Protein AF-A0A5A7P1Y2-F1 (afdb_monomer_lite)

Sequence (206 aa):
MAEQLKDKEKEGERWTAEISNLTEISENIDSLQRLLIKKAVYVDGETFAKASLSSEQSRTIKLLEQRVETLERELDSAISAAARARTEKRQAEASQKAGELRALEISRELENTTIFDIPYPYTSVYIKILHKLDVDRFGYLDLEEDVQNLGYKSWGILYYKIPGVEGPSSMKLHNDDGIMEMITCIKNGHNVIDVYVDDCVDEKND

Organism: Striga asiatica (NCBI:txid4170)

Radius of gyration: 53.79 Å; chains: 1; bounding box: 97×69×142 Å

Foldseek 3Di:
DVVVVVVVVVVVVVVVVVVVVVVVVVVVVVVVVVVCVVPPDPDDPVNVVVVVVVVVVVVVVVVVVVVVVVVVVVVVVVVVVVVVVVVVVVVVVVVVVVVVVVVVVVVVVVVVVVPPDDPDPDDPPDDDDDPDDPLVPDWPVNVVVVVVVVVDPDWDWKWKAQPPDPDDGTDTDDTRVSSVVVSVVCVVPRVDMDMDTHHDPPPDDD

Structure (mmCIF, N/CA/C/O backbone):
data_AF-A0A5A7P1Y2-F1
#
_entry.id   AF-A0A5A7P1Y2-F1
#
loop_
_atom_site.group_PDB
_atom_site.id
_atom_site.type_symbol
_atom_site.label_atom_id
_atom_site.label_alt_id
_atom_site.label_comp_id
_atom_site.label_asym_id
_atom_site.label_entity_id
_atom_site.label_seq_id
_atom_site.pdbx_PDB_ins_code
_atom_site.Cartn_x
_atom_site.Cartn_y
_atom_site.Cartn_z
_atom_site.occupancy
_atom_site.B_iso_or_equiv
_atom_site.auth_seq_id
_atom_site.auth_comp_id
_atom_site.auth_asym_id
_atom_site.auth_atom_id
_atom_site.pdbx_PDB_model_num
ATOM 1 N N . MET A 1 1 ? -57.597 -50.239 52.769 1.00 62.12 1 MET A N 1
ATOM 2 C CA . MET A 1 1 ? -57.281 -49.331 53.896 1.00 62.12 1 MET A CA 1
ATOM 3 C C . MET A 1 1 ? -55.777 -49.078 54.019 1.00 62.12 1 MET A C 1
ATOM 5 O O . MET A 1 1 ? -55.405 -47.923 54.125 1.00 62.12 1 MET A O 1
ATOM 9 N N . ALA A 1 2 ? -54.916 -50.102 53.922 1.00 68.50 2 ALA A N 1
ATOM 10 C CA . ALA A 1 2 ? -53.454 -49.937 53.966 1.00 68.50 2 ALA A CA 1
ATOM 11 C C . ALA A 1 2 ? -52.850 -49.154 52.772 1.00 68.50 2 ALA A C 1
ATOM 13 O O . ALA A 1 2 ? -51.980 -48.317 52.983 1.00 68.50 2 ALA A O 1
ATOM 14 N N . GLU A 1 3 ? -53.348 -49.358 51.545 1.00 65.94 3 GLU A N 1
ATOM 15 C CA . GLU A 1 3 ? -52.865 -48.647 50.341 1.00 65.94 3 GLU A CA 1
ATOM 16 C C . GLU A 1 3 ? -53.045 -47.118 50.441 1.00 65.94 3 GLU A C 1
ATOM 18 O O . GLU A 1 3 ? -52.127 -46.351 50.179 1.00 65.94 3 GLU A O 1
ATOM 23 N N . GLN A 1 4 ? -54.211 -46.672 50.928 1.00 68.56 4 GLN A N 1
ATOM 24 C CA . GLN A 1 4 ? -54.536 -45.247 51.078 1.00 68.56 4 GLN A CA 1
ATOM 25 C C . GLN A 1 4 ? -53.719 -44.543 52.171 1.00 68.56 4 GLN A C 1
ATOM 27 O O . GLN A 1 4 ? -53.586 -43.323 52.145 1.00 68.56 4 GLN A O 1
ATOM 32 N N . LEU A 1 5 ? -53.198 -45.291 53.148 1.00 68.88 5 LEU A N 1
ATOM 33 C CA . LEU A 1 5 ? -52.307 -44.743 54.171 1.00 68.88 5 LEU A CA 1
ATOM 34 C C . LEU A 1 5 ? -50.901 -44.518 53.600 1.00 68.88 5 LEU A C 1
ATOM 36 O O . LEU A 1 5 ? -50.324 -43.463 53.836 1.00 68.88 5 LEU A O 1
ATOM 40 N N . LYS A 1 6 ? -50.407 -45.449 52.774 1.00 74.44 6 LYS A N 1
ATOM 41 C CA . LYS A 1 6 ? -49.114 -45.330 52.080 1.00 74.44 6 LYS A CA 1
ATOM 42 C C . LYS A 1 6 ? -49.064 -44.162 51.096 1.00 74.44 6 LYS A C 1
ATOM 44 O O . LYS A 1 6 ? -48.043 -43.489 51.007 1.00 74.44 6 LYS A O 1
ATOM 49 N N . ASP A 1 7 ? -50.147 -43.916 50.365 1.00 74.69 7 ASP A N 1
ATOM 50 C CA . ASP A 1 7 ? -50.193 -42.801 49.412 1.00 74.69 7 ASP A CA 1
ATOM 51 C C . ASP A 1 7 ? -50.220 -41.438 50.115 1.00 74.69 7 ASP A C 1
ATOM 53 O O . ASP A 1 7 ? -49.543 -40.515 49.670 1.00 74.69 7 ASP A O 1
ATOM 57 N N . LYS A 1 8 ? -50.905 -41.325 51.262 1.00 76.19 8 LYS A N 1
ATOM 58 C CA . LYS A 1 8 ? -50.864 -40.111 52.097 1.00 76.19 8 LYS A CA 1
ATOM 59 C C . LYS A 1 8 ? -49.488 -39.851 52.704 1.00 76.19 8 LYS A C 1
ATOM 61 O O . LYS A 1 8 ? -49.094 -38.699 52.845 1.00 76.19 8 LYS A O 1
ATOM 66 N N . GLU A 1 9 ? -48.768 -40.908 53.065 1.00 77.25 9 GLU A N 1
ATOM 67 C CA . GLU A 1 9 ? -47.412 -40.815 53.610 1.00 77.25 9 GLU A CA 1
ATOM 68 C C . GLU A 1 9 ? -46.425 -40.329 52.537 1.00 77.25 9 GLU A C 1
ATOM 70 O O . GLU A 1 9 ? -45.706 -39.359 52.763 1.00 77.25 9 GLU A O 1
ATOM 75 N N . LYS A 1 10 ? -46.496 -40.890 51.320 1.00 80.19 10 LYS A N 1
ATOM 76 C CA . LYS A 1 10 ? -45.724 -40.420 50.154 1.00 80.19 10 LYS A CA 1
ATOM 77 C C . LYS A 1 10 ? -46.061 -38.991 49.743 1.00 80.19 10 LYS A C 1
ATOM 79 O O . LYS A 1 10 ? -45.184 -38.248 49.314 1.00 80.19 10 LYS A O 1
ATOM 84 N N . GLU A 1 11 ? -47.332 -38.609 49.810 1.00 80.56 11 GLU A N 1
ATOM 85 C CA . GLU A 1 11 ? -47.741 -37.232 49.555 1.00 80.56 11 GLU A CA 1
ATOM 86 C C . GLU A 1 11 ? -47.121 -36.306 50.610 1.00 80.56 11 GLU A C 1
ATOM 88 O O . GLU A 1 11 ? -46.466 -35.334 50.246 1.00 80.56 11 GLU A O 1
ATOM 93 N N . GLY A 1 12 ? -47.187 -36.669 51.894 1.00 86.12 12 GLY A N 1
ATOM 94 C CA . GLY A 1 12 ? -46.513 -35.953 52.980 1.00 86.12 12 GLY A CA 1
ATOM 95 C C . GLY A 1 12 ? -45.000 -35.806 52.781 1.00 86.12 12 GLY A C 1
ATOM 96 O O . GLY A 1 12 ? -44.477 -34.710 52.964 1.00 86.12 12 GLY A O 1
ATOM 97 N N . GLU A 1 13 ? -44.309 -36.864 52.346 1.00 87.25 13 GLU A N 1
ATOM 98 C CA . GLU A 1 13 ? -42.873 -36.844 52.017 1.00 87.25 13 GLU A CA 1
ATOM 99 C C . GLU A 1 13 ? -42.540 -35.913 50.840 1.00 87.25 13 GLU A C 1
ATOM 101 O O . GLU A 1 13 ? -41.506 -35.245 50.835 1.00 87.25 13 GLU A O 1
ATOM 106 N N . ARG A 1 14 ? -43.421 -35.826 49.836 1.00 88.50 14 ARG A N 1
ATOM 107 C CA . ARG A 1 14 ? -43.249 -34.893 48.711 1.00 88.50 14 ARG A CA 1
ATOM 108 C C . ARG A 1 14 ? -43.439 -33.444 49.147 1.00 88.50 14 ARG A C 1
ATOM 110 O O . ARG A 1 14 ? -42.626 -32.598 48.787 1.00 88.50 14 ARG A O 1
ATOM 117 N N . TRP A 1 15 ? -44.466 -33.170 49.948 1.00 92.69 15 TRP A N 1
ATOM 118 C CA . TRP A 1 15 ? -44.714 -31.836 50.497 1.00 92.69 15 TRP A CA 1
ATOM 119 C C . TRP A 1 15 ? -43.571 -31.371 51.408 1.00 92.69 15 TRP A C 1
ATOM 121 O O . TRP A 1 15 ? -43.155 -30.217 51.328 1.00 92.69 15 TRP A O 1
ATOM 131 N N . THR A 1 16 ? -43.010 -32.250 52.244 1.00 93.81 16 THR A N 1
ATOM 132 C CA . THR A 1 16 ? -41.855 -31.897 53.086 1.00 93.81 16 THR A CA 1
ATOM 133 C C . THR A 1 16 ? -40.587 -31.664 52.267 1.00 93.81 16 THR A C 1
ATOM 135 O O . THR A 1 16 ? -39.852 -30.720 52.563 1.00 93.81 16 THR A O 1
ATOM 138 N N . ALA A 1 17 ? -40.350 -32.442 51.205 1.00 94.06 17 ALA A N 1
ATOM 139 C CA . ALA A 1 17 ? -39.239 -32.209 50.281 1.00 94.06 17 ALA A CA 1
ATOM 140 C C . ALA A 1 17 ? -39.367 -30.868 49.533 1.00 94.06 17 ALA A C 1
ATOM 142 O O . ALA A 1 17 ? -38.391 -30.128 49.415 1.00 94.06 17 ALA A O 1
ATOM 143 N N . GLU A 1 18 ? -40.569 -30.509 49.075 1.00 93.44 18 GLU A N 1
ATOM 144 C CA . GLU A 1 18 ? -40.821 -29.212 48.434 1.00 93.44 18 GLU A CA 1
ATOM 145 C C . GLU A 1 18 ? -40.601 -28.037 49.399 1.00 93.44 18 GLU A C 1
ATOM 147 O O . GLU A 1 18 ? -39.971 -27.048 49.023 1.00 93.44 18 GLU A O 1
ATOM 152 N N . ILE A 1 19 ? -41.035 -28.157 50.659 1.00 94.50 19 ILE A N 1
ATOM 153 C CA . ILE A 1 19 ? -40.782 -27.140 51.693 1.00 94.50 19 ILE A CA 1
ATOM 154 C C . ILE A 1 19 ? -39.280 -26.993 51.965 1.00 94.50 19 ILE A C 1
ATOM 156 O O . ILE A 1 19 ? -38.787 -25.869 52.083 1.00 94.50 19 ILE A O 1
ATOM 160 N N . SER A 1 20 ? -38.540 -28.103 52.029 1.00 95.25 20 SER A N 1
ATOM 161 C CA . SER A 1 20 ? -37.082 -28.074 52.185 1.00 95.25 20 SER A CA 1
ATOM 162 C C . SER A 1 20 ? -36.415 -27.309 51.040 1.00 95.25 20 SER A C 1
ATOM 164 O O . SER A 1 20 ? -35.612 -26.414 51.291 1.00 95.25 20 SER A O 1
ATOM 166 N N . ASN A 1 21 ? -36.806 -27.586 49.793 1.00 95.69 21 ASN A N 1
ATOM 167 C CA . ASN A 1 21 ? -36.266 -26.892 48.622 1.00 95.69 21 ASN A CA 1
ATOM 168 C C . ASN A 1 21 ? -36.576 -25.387 48.645 1.00 95.69 21 ASN A C 1
ATOM 170 O O . ASN A 1 21 ? -35.711 -24.570 48.338 1.00 95.69 21 ASN A O 1
ATOM 174 N N . LEU A 1 22 ? -37.797 -24.994 49.022 1.00 96.44 22 LEU A N 1
ATOM 175 C CA . LEU A 1 22 ? -38.163 -23.578 49.144 1.00 96.44 22 LEU A CA 1
ATOM 176 C C . LEU A 1 22 ? -37.371 -22.869 50.249 1.00 96.44 22 LEU A C 1
ATOM 178 O O . LEU A 1 22 ? -36.998 -21.708 50.086 1.00 96.44 22 LEU A O 1
ATOM 182 N N . THR A 1 23 ? -37.092 -23.569 51.348 1.00 96.38 23 THR A N 1
ATOM 183 C CA . THR A 1 23 ? -36.287 -23.040 52.456 1.00 96.38 23 THR A CA 1
ATOM 184 C C . THR A 1 23 ? -34.848 -22.802 52.001 1.00 96.38 23 THR A C 1
ATOM 186 O O . THR A 1 23 ? -34.314 -21.716 52.208 1.00 96.38 23 THR A O 1
ATOM 189 N N . GLU A 1 24 ? -34.258 -23.752 51.274 1.00 96.25 24 GLU A N 1
ATOM 190 C CA . GLU A 1 24 ? -32.915 -23.614 50.700 1.00 96.25 24 GLU A CA 1
ATOM 191 C C . GLU A 1 24 ? -32.840 -22.472 49.668 1.00 96.25 24 GLU A C 1
ATOM 193 O O . GLU A 1 24 ? -31.887 -21.691 49.648 1.00 96.25 24 GLU A O 1
ATOM 198 N N . ILE A 1 25 ? -33.877 -22.297 48.840 1.00 97.00 25 ILE A N 1
ATOM 199 C CA . ILE A 1 25 ? -33.977 -21.148 47.927 1.00 97.00 25 ILE A CA 1
ATOM 200 C C . ILE A 1 25 ? -34.038 -19.832 48.711 1.00 97.00 25 ILE A C 1
ATOM 202 O O . ILE A 1 25 ? -33.376 -18.869 48.323 1.00 97.00 25 ILE A O 1
ATOM 206 N N . SER A 1 26 ? -34.788 -19.777 49.813 1.00 97.06 26 SER A N 1
ATOM 207 C CA . SER A 1 26 ? -34.866 -18.585 50.666 1.00 97.06 26 SER A CA 1
ATOM 208 C C . SER A 1 26 ? -33.504 -18.229 51.262 1.00 97.06 26 SER A C 1
ATOM 210 O O . SER A 1 26 ? -33.097 -17.070 51.215 1.00 97.06 26 SER A O 1
ATOM 212 N N . GLU A 1 27 ? -32.770 -19.218 51.770 1.00 96.88 27 GLU A N 1
ATOM 213 C CA . GLU A 1 27 ? -31.418 -19.024 52.305 1.00 96.88 27 GLU A CA 1
ATOM 214 C C . GLU A 1 27 ? -30.445 -18.538 51.221 1.00 96.88 27 GLU A C 1
ATOM 216 O O . GLU A 1 27 ? -29.648 -17.619 51.444 1.00 96.88 27 GLU A O 1
ATOM 221 N N . ASN A 1 28 ? -30.553 -19.090 50.011 1.00 96.12 28 ASN A N 1
ATOM 222 C CA . ASN A 1 28 ? -29.765 -18.650 48.866 1.00 96.12 28 ASN A CA 1
ATOM 223 C C . ASN A 1 28 ? -30.087 -17.201 48.471 1.00 96.12 28 ASN A C 1
ATOM 225 O O . ASN A 1 28 ? -29.161 -16.417 48.239 1.00 96.12 28 ASN A O 1
ATOM 229 N N . ILE A 1 29 ? -31.365 -16.812 48.441 1.00 96.62 29 ILE A N 1
ATOM 230 C CA . ILE A 1 29 ? -31.793 -15.431 48.167 1.00 96.62 29 ILE A CA 1
ATOM 231 C C . ILE A 1 29 ? -31.243 -14.474 49.230 1.00 96.62 29 ILE A C 1
ATOM 233 O O . ILE A 1 29 ? -30.670 -13.441 48.876 1.00 96.62 29 ILE A O 1
ATOM 237 N N . ASP A 1 30 ? -31.324 -14.836 50.509 1.00 96.50 30 ASP A N 1
ATOM 238 C CA . ASP A 1 30 ? -30.765 -14.042 51.607 1.00 96.50 30 ASP A CA 1
ATOM 239 C C . ASP A 1 30 ? -29.245 -13.873 51.470 1.00 96.50 30 ASP A C 1
ATOM 241 O O . ASP A 1 30 ? -28.699 -12.785 51.693 1.00 96.50 30 ASP A O 1
ATOM 245 N N . SER A 1 31 ? -28.539 -14.933 51.066 1.00 95.19 31 SER A N 1
ATOM 246 C CA . SER A 1 31 ? -27.094 -14.885 50.831 1.00 95.19 31 SER A CA 1
ATOM 247 C C . SER A 1 31 ? -26.733 -13.931 49.685 1.00 95.19 31 SER A C 1
ATOM 249 O O . SER A 1 31 ? -25.821 -13.107 49.825 1.00 95.19 31 SER A O 1
ATOM 251 N N . LEU A 1 32 ? -27.493 -13.973 48.584 1.00 93.00 32 LEU A N 1
ATOM 252 C CA . LEU A 1 32 ? -27.317 -13.103 47.424 1.00 93.00 32 LEU A CA 1
ATOM 253 C C . LEU A 1 32 ? -27.624 -11.652 47.776 1.00 93.00 32 LEU A C 1
ATOM 255 O O . LEU A 1 32 ? -26.855 -10.763 47.415 1.00 93.00 32 LEU A O 1
ATOM 259 N N . GLN A 1 33 ? -28.691 -11.404 48.532 1.00 91.44 33 GLN A N 1
ATOM 260 C CA . GLN A 1 33 ? -29.036 -10.070 49.007 1.00 91.44 33 GLN A CA 1
ATOM 261 C C . GLN A 1 33 ? -27.914 -9.486 49.871 1.00 91.44 33 GLN A C 1
ATOM 263 O O . GLN A 1 33 ? -27.487 -8.351 49.648 1.00 91.44 33 GLN A O 1
ATOM 268 N N . ARG A 1 34 ? -27.379 -10.256 50.826 1.00 91.50 34 ARG A N 1
ATOM 269 C CA . ARG A 1 34 ? -26.255 -9.813 51.670 1.00 91.50 34 ARG A CA 1
ATOM 270 C C . ARG A 1 34 ? -24.998 -9.539 50.850 1.00 91.50 34 ARG A C 1
ATOM 272 O O . ARG A 1 34 ? -24.298 -8.560 51.114 1.00 91.50 34 ARG A O 1
ATOM 279 N N . LEU A 1 35 ? -24.706 -10.381 49.860 1.00 90.19 35 LEU A N 1
ATOM 280 C CA . LEU A 1 35 ? -23.566 -10.191 48.968 1.00 90.19 35 LEU A CA 1
ATOM 281 C C . LEU A 1 35 ? -23.729 -8.924 48.124 1.00 90.19 35 LEU A C 1
ATOM 283 O O . LEU A 1 35 ? -22.794 -8.128 48.055 1.00 90.19 35 LEU A O 1
ATOM 287 N N . LEU A 1 36 ? -24.911 -8.709 47.547 1.00 84.06 36 LEU A N 1
ATOM 288 C CA . LEU A 1 36 ? -25.237 -7.511 46.782 1.00 84.06 36 LEU A CA 1
ATOM 289 C C . LEU A 1 36 ? -25.119 -6.261 47.644 1.00 84.06 36 LEU A C 1
ATOM 291 O O . LEU A 1 36 ? -24.428 -5.344 47.240 1.00 84.06 36 LEU A O 1
ATOM 295 N N . ILE A 1 37 ? -25.667 -6.230 48.858 1.00 84.19 37 ILE A N 1
ATOM 296 C CA . ILE A 1 37 ? -25.527 -5.065 49.749 1.00 84.19 37 ILE A CA 1
ATOM 297 C C . ILE A 1 37 ? -24.051 -4.789 50.085 1.00 84.19 37 ILE A C 1
ATOM 299 O O . ILE A 1 37 ? -23.634 -3.638 50.154 1.00 84.19 37 ILE A O 1
ATOM 303 N N . LYS A 1 38 ? -23.235 -5.835 50.267 1.00 82.62 38 LYS A N 1
ATOM 304 C CA . LYS A 1 38 ? -21.808 -5.694 50.604 1.00 82.62 38 LYS A CA 1
ATOM 305 C C . LYS A 1 38 ? -20.931 -5.301 49.409 1.00 82.62 38 LYS A C 1
ATOM 307 O O . LYS A 1 38 ? -19.862 -4.726 49.606 1.00 82.62 38 LYS A O 1
ATOM 312 N N . LYS A 1 39 ? -21.321 -5.685 48.190 1.00 78.44 39 LYS A N 1
ATOM 313 C CA . LYS A 1 39 ? -20.533 -5.506 46.957 1.00 78.44 39 LYS A CA 1
ATOM 314 C C . LYS A 1 39 ? -21.071 -4.418 46.037 1.00 78.44 39 LYS A C 1
ATOM 316 O O . LYS A 1 39 ? -20.325 -3.959 45.176 1.00 78.44 39 LYS A O 1
ATOM 321 N N . ALA A 1 40 ? -22.318 -3.998 46.211 1.00 70.81 40 ALA A N 1
ATOM 322 C CA . ALA A 1 40 ? -22.895 -2.868 45.509 1.00 70.81 40 ALA A CA 1
ATOM 323 C C . ALA A 1 40 ? -22.244 -1.594 46.043 1.00 70.81 40 ALA A C 1
ATOM 325 O O . ALA A 1 40 ? -22.659 -1.008 47.039 1.00 70.81 40 ALA A O 1
ATOM 326 N N . VAL A 1 41 ? -21.182 -1.179 45.368 1.00 64.62 41 VAL A N 1
ATOM 327 C CA . VAL A 1 41 ? -20.678 0.180 45.476 1.00 64.62 41 VAL A CA 1
ATOM 328 C C . VAL A 1 41 ? -21.586 1.021 44.590 1.00 64.62 41 VAL A C 1
ATOM 330 O O . VAL A 1 41 ? -21.657 0.787 43.385 1.00 64.62 41 VAL A O 1
ATOM 333 N N . TYR A 1 42 ? -22.316 1.963 45.184 1.00 65.44 42 TYR A N 1
ATOM 334 C CA . TYR A 1 42 ? -23.053 2.956 44.412 1.00 65.44 42 TYR A CA 1
ATOM 335 C C . TYR A 1 42 ? -22.030 3.790 43.637 1.00 65.44 42 TYR A C 1
ATOM 337 O O . TYR A 1 42 ? -21.281 4.569 44.225 1.00 65.44 42 TYR A O 1
ATOM 345 N N . VAL A 1 43 ? -21.942 3.567 42.328 1.00 66.56 43 VAL A N 1
ATOM 346 C CA . VAL A 1 43 ? -21.112 4.385 41.447 1.00 66.56 43 VAL A CA 1
ATOM 347 C C . VAL A 1 43 ? -21.984 5.541 40.994 1.00 66.56 43 VAL A C 1
ATOM 349 O O . VAL A 1 43 ? -23.036 5.329 40.393 1.00 66.56 43 VAL A O 1
ATOM 352 N N . ASP A 1 44 ? -21.559 6.759 41.317 1.00 83.62 44 ASP A N 1
ATOM 353 C CA . ASP A 1 44 ? -22.159 7.968 40.768 1.00 83.62 44 ASP A CA 1
ATOM 354 C C . ASP A 1 44 ? -22.243 7.853 39.232 1.00 83.62 44 ASP A C 1
ATOM 356 O O . ASP A 1 44 ? -21.292 7.423 38.569 1.00 83.62 44 ASP A O 1
ATOM 360 N N . GLY A 1 45 ? -23.404 8.199 38.668 1.00 86.06 45 GLY A N 1
ATOM 361 C CA . GLY A 1 45 ? -23.670 8.037 37.240 1.00 86.06 45 GLY A CA 1
ATOM 362 C C . GLY A 1 45 ? -22.667 8.794 36.366 1.00 86.06 45 GLY A C 1
ATOM 363 O O . GLY A 1 45 ? -22.303 8.309 35.293 1.00 86.06 45 GLY A O 1
ATOM 364 N N . GLU A 1 46 ? -22.156 9.932 36.843 1.00 89.38 46 GLU A N 1
ATOM 365 C CA . GLU A 1 46 ? -21.140 10.711 36.135 1.00 89.38 46 GLU A CA 1
ATOM 366 C C . GLU A 1 46 ? -19.781 9.992 36.118 1.00 89.38 46 GLU A C 1
ATOM 368 O O . GLU A 1 46 ? -19.118 9.916 35.080 1.00 89.38 46 GLU A O 1
ATOM 373 N N . THR A 1 47 ? -19.386 9.393 37.241 1.00 86.00 47 THR A N 1
ATOM 374 C CA . THR A 1 47 ? -18.163 8.592 37.377 1.00 86.00 47 THR A CA 1
ATOM 375 C C . THR A 1 47 ? -18.208 7.355 36.482 1.00 86.00 47 THR A C 1
ATOM 377 O O . THR A 1 47 ? -17.230 7.060 35.791 1.00 86.00 47 THR A O 1
ATOM 380 N N . PHE A 1 48 ? -19.345 6.656 36.428 1.00 87.44 48 PHE A N 1
ATOM 381 C CA . PHE A 1 48 ? -19.534 5.528 35.513 1.00 87.44 48 PHE A CA 1
ATOM 382 C C . PHE A 1 48 ? -19.453 5.965 34.046 1.00 87.44 48 PHE A C 1
ATOM 384 O O . PHE A 1 48 ? -18.735 5.344 33.261 1.00 87.44 48 PHE A O 1
ATOM 391 N N . ALA A 1 49 ? -20.136 7.052 33.672 1.00 90.81 49 ALA A N 1
ATOM 392 C CA . ALA A 1 49 ? -20.114 7.570 32.306 1.00 90.81 49 ALA A CA 1
ATOM 393 C C . ALA A 1 49 ? -18.697 7.976 31.869 1.00 90.81 49 ALA A C 1
ATOM 395 O O . ALA A 1 49 ? -18.254 7.601 30.782 1.00 90.81 49 ALA A O 1
ATOM 396 N N . LYS A 1 50 ? -17.947 8.668 32.738 1.00 91.88 50 LYS A N 1
ATOM 397 C CA . LYS A 1 50 ? -16.543 9.037 32.498 1.00 91.88 50 LYS A CA 1
ATOM 398 C C . LYS A 1 50 ? -15.643 7.812 32.341 1.00 91.88 50 LYS A C 1
ATOM 400 O O . LYS A 1 50 ? -14.848 7.761 31.404 1.00 91.88 50 LYS A O 1
ATOM 405 N N . ALA A 1 51 ? -15.778 6.817 33.217 1.00 89.94 51 ALA A N 1
ATOM 406 C CA . ALA A 1 51 ? -15.003 5.580 33.132 1.00 89.94 51 ALA A CA 1
ATOM 407 C C . ALA A 1 51 ? -15.327 4.785 31.857 1.00 89.94 51 ALA A C 1
ATOM 409 O O . ALA A 1 51 ? -14.420 4.275 31.199 1.00 89.94 51 ALA A O 1
ATOM 410 N N . SER A 1 52 ? -16.605 4.724 31.477 1.00 92.38 52 SER A N 1
ATOM 411 C CA . SER A 1 52 ? -17.056 4.063 30.251 1.00 92.38 52 SER A CA 1
ATOM 412 C C . SER A 1 52 ? -16.477 4.740 29.006 1.00 92.38 52 SER A C 1
ATOM 414 O O . SER A 1 52 ? -15.842 4.077 28.185 1.00 92.38 52 SER A O 1
ATOM 416 N N . LEU A 1 53 ? -16.586 6.071 28.918 1.00 96.00 53 LEU A N 1
ATOM 417 C CA . LEU A 1 53 ? -16.023 6.854 27.816 1.00 96.00 53 LEU A CA 1
ATOM 418 C C . LEU A 1 53 ? -14.501 6.694 27.731 1.00 96.00 53 LEU A C 1
ATOM 420 O O . LEU A 1 53 ? -13.962 6.473 26.652 1.00 96.00 53 LEU A O 1
ATOM 424 N N . SER A 1 54 ? -13.806 6.760 28.868 1.00 95.56 54 SER A N 1
ATOM 425 C CA . SER A 1 54 ? -12.354 6.566 28.921 1.00 95.56 54 SER A CA 1
ATOM 426 C C . SER A 1 54 ? -11.948 5.162 28.460 1.00 95.56 54 SER A C 1
ATOM 428 O O . SER A 1 54 ? -10.980 5.007 27.713 1.00 95.56 54 SER A O 1
ATOM 430 N N . SER A 1 55 ? -12.715 4.133 28.834 1.00 95.69 55 SER A N 1
ATOM 431 C CA . SER A 1 55 ? -12.501 2.761 28.367 1.00 95.69 55 SER A CA 1
ATOM 432 C C . SER A 1 55 ? -12.684 2.639 26.854 1.00 95.69 55 SER A C 1
ATOM 434 O O . SER A 1 55 ? -11.869 2.010 26.177 1.00 95.69 55 SER A O 1
ATOM 436 N N . GLU A 1 56 ? -13.723 3.266 26.305 1.00 96.81 56 GLU A N 1
ATOM 437 C CA . GLU A 1 56 ? -13.976 3.282 24.868 1.00 96.81 56 GLU A CA 1
ATOM 438 C C . GLU A 1 56 ? -12.876 4.019 24.101 1.00 96.81 56 GLU A C 1
ATOM 440 O O . GLU A 1 56 ? -12.321 3.471 23.149 1.00 96.81 56 GLU A O 1
ATOM 445 N N . GLN A 1 57 ? -12.479 5.203 24.570 1.00 97.88 57 GLN A N 1
ATOM 446 C CA . GLN A 1 57 ? -11.351 5.951 24.017 1.00 97.88 57 GLN A CA 1
ATOM 447 C C . GLN A 1 57 ? -10.062 5.127 24.049 1.00 97.88 57 GLN A C 1
ATOM 449 O O . GLN A 1 57 ? -9.352 5.075 23.050 1.00 97.88 57 GLN A O 1
ATOM 454 N N . SER A 1 58 ? -9.781 4.425 25.150 1.00 97.69 58 SER A N 1
ATOM 455 C CA . SER A 1 58 ? -8.600 3.565 25.263 1.00 97.69 58 SER A CA 1
ATOM 456 C C . SER A 1 58 ? -8.606 2.430 24.234 1.00 97.69 58 SER A C 1
ATOM 458 O O . SER A 1 58 ? -7.571 2.151 23.628 1.00 97.69 58 SER A O 1
ATOM 460 N N . ARG A 1 59 ? -9.763 1.802 23.974 1.00 97.56 59 ARG A N 1
ATOM 461 C CA . ARG A 1 59 ? -9.890 0.787 22.911 1.00 97.56 59 ARG A CA 1
ATOM 462 C C . ARG A 1 59 ? -9.615 1.379 21.532 1.00 97.56 59 ARG A C 1
ATOM 464 O O . ARG A 1 59 ? -8.869 0.783 20.758 1.00 97.56 59 ARG A O 1
ATOM 471 N N . THR A 1 60 ? -10.181 2.547 21.244 1.00 97.69 60 THR A N 1
ATOM 472 C CA . THR A 1 60 ? -9.983 3.236 19.964 1.00 97.69 60 THR A CA 1
ATOM 473 C C . THR A 1 60 ? -8.526 3.637 19.759 1.00 97.69 60 THR A C 1
ATOM 475 O O . THR A 1 60 ? -7.985 3.408 18.681 1.00 97.69 60 THR A O 1
ATOM 478 N N . ILE A 1 61 ? -7.864 4.167 20.791 1.00 97.81 61 ILE A N 1
ATOM 479 C CA . ILE A 1 61 ? -6.443 4.538 20.738 1.00 97.81 61 ILE A CA 1
ATOM 480 C C . ILE A 1 61 ? -5.585 3.315 20.414 1.00 97.81 61 ILE A C 1
ATOM 482 O O . ILE A 1 61 ? -4.810 3.369 19.467 1.00 97.81 61 ILE A O 1
ATOM 486 N N . LYS A 1 62 ? -5.791 2.185 21.103 1.00 98.00 62 LYS A N 1
ATOM 487 C CA . LYS A 1 62 ? -5.039 0.950 20.820 1.00 98.00 62 LYS A CA 1
ATOM 488 C C . LYS A 1 62 ? -5.216 0.459 19.385 1.00 98.00 62 LYS A C 1
ATOM 490 O O . LYS A 1 62 ? -4.261 0.005 18.763 1.00 98.00 62 LYS A O 1
ATOM 495 N N . LEU A 1 63 ? -6.435 0.543 18.853 1.00 97.75 63 LEU A N 1
ATOM 496 C CA . LEU A 1 63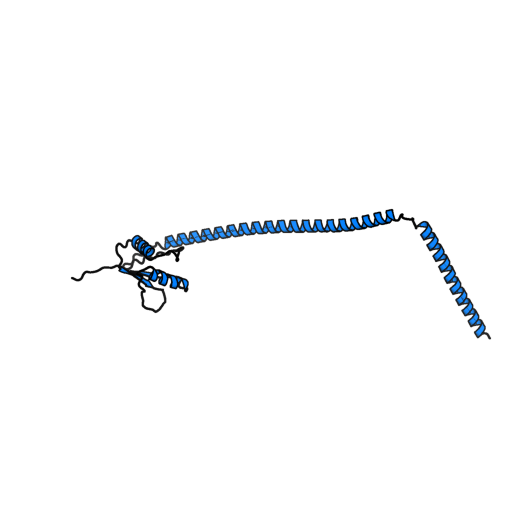 ? -6.703 0.160 17.468 1.00 97.75 63 LEU A CA 1
ATOM 497 C C . LEU A 1 63 ? -5.982 1.091 16.482 1.00 97.75 63 LEU A C 1
ATOM 499 O O . LEU A 1 63 ? -5.441 0.632 15.476 1.00 97.75 63 LEU A O 1
ATOM 503 N N . LEU A 1 64 ? -5.952 2.394 16.770 1.00 98.06 64 LEU A N 1
ATOM 504 C CA . LEU A 1 64 ? -5.221 3.366 15.959 1.00 98.06 64 LEU A CA 1
ATOM 505 C C . LEU A 1 64 ? -3.707 3.141 16.022 1.00 98.06 64 LEU A C 1
ATOM 507 O O . LEU A 1 64 ? -3.069 3.179 14.976 1.00 98.06 64 LEU A O 1
ATOM 511 N N . GLU A 1 65 ? -3.145 2.848 17.194 1.00 98.00 65 GLU A N 1
ATOM 512 C CA . GLU A 1 65 ? -1.721 2.521 17.364 1.00 98.00 65 GLU A CA 1
ATOM 513 C C . GLU A 1 65 ? -1.316 1.313 16.508 1.00 98.00 65 GLU A C 1
ATOM 515 O O . GLU A 1 65 ? -0.364 1.401 15.737 1.00 98.00 65 GLU A O 1
ATOM 520 N N . GLN A 1 66 ? -2.096 0.226 16.544 1.00 98.06 66 GLN A N 1
ATOM 521 C CA . GLN A 1 66 ? -1.853 -0.956 15.704 1.00 98.06 66 GLN A CA 1
ATOM 522 C C . GLN A 1 66 ? -1.898 -0.636 14.206 1.00 98.06 66 GLN A C 1
ATOM 524 O O . GLN A 1 66 ? -1.117 -1.167 13.410 1.00 98.06 66 GLN A O 1
ATOM 529 N N . ARG A 1 67 ? -2.827 0.236 13.798 1.00 98.12 67 ARG A N 1
ATOM 530 C CA . ARG A 1 67 ? -2.928 0.667 12.403 1.00 98.12 67 ARG A CA 1
ATOM 531 C C . ARG A 1 67 ? -1.718 1.502 11.988 1.00 98.12 67 ARG A C 1
ATOM 533 O O . ARG A 1 67 ? -1.233 1.314 10.877 1.00 98.12 67 ARG A O 1
ATOM 540 N N . VAL A 1 68 ? -1.244 2.401 12.850 1.00 98.38 68 VAL A N 1
ATOM 541 C CA . VAL A 1 68 ? -0.035 3.199 12.597 1.00 98.38 68 VAL A CA 1
ATOM 542 C C . VAL A 1 68 ? 1.176 2.284 12.439 1.00 98.38 68 VAL A C 1
ATOM 544 O O . VAL A 1 68 ? 1.845 2.367 11.417 1.00 98.38 68 VAL A O 1
ATOM 547 N N . GLU A 1 69 ? 1.381 1.341 13.359 1.00 98.06 69 GLU A N 1
ATOM 548 C CA . GLU A 1 69 ? 2.490 0.377 13.291 1.00 98.06 69 GLU A CA 1
ATOM 549 C C . GLU A 1 69 ? 2.466 -0.441 11.986 1.00 98.06 69 GLU A C 1
ATOM 551 O O . GLU A 1 69 ? 3.493 -0.658 11.338 1.00 98.06 69 GLU A O 1
ATOM 556 N N . THR A 1 70 ? 1.276 -0.864 11.550 1.00 97.94 70 THR A N 1
ATOM 557 C CA . THR A 1 70 ? 1.117 -1.592 10.282 1.00 97.94 70 THR A CA 1
ATOM 558 C C . THR A 1 70 ? 1.504 -0.721 9.085 1.00 97.94 70 THR A C 1
ATOM 560 O O . THR A 1 70 ? 2.244 -1.173 8.211 1.00 97.94 70 THR A O 1
ATOM 563 N N . LEU A 1 71 ? 1.042 0.532 9.053 1.00 98.31 71 LEU A N 1
ATOM 564 C CA . LEU A 1 71 ? 1.356 1.474 7.976 1.00 98.31 71 LEU A CA 1
ATOM 565 C C . LEU A 1 71 ? 2.850 1.808 7.913 1.00 98.31 71 LEU A C 1
ATOM 567 O O . LEU A 1 71 ? 3.403 1.911 6.821 1.00 98.31 71 LEU A O 1
ATOM 571 N N . GLU A 1 72 ? 3.516 1.945 9.058 1.00 98.06 72 GLU A N 1
ATOM 572 C CA . GLU A 1 72 ? 4.966 2.158 9.123 1.00 98.06 72 GLU A CA 1
ATOM 573 C C . GLU A 1 72 ? 5.726 0.971 8.518 1.00 98.06 72 GLU A C 1
ATOM 575 O O . GLU A 1 72 ? 6.602 1.150 7.670 1.00 98.06 72 GLU A O 1
ATOM 580 N N . ARG A 1 73 ? 5.317 -0.259 8.849 1.00 97.69 73 ARG A N 1
ATOM 581 C CA . ARG A 1 73 ? 5.913 -1.471 8.273 1.00 97.69 73 ARG A CA 1
ATOM 582 C C . ARG A 1 73 ? 5.698 -1.577 6.761 1.00 97.69 73 ARG A C 1
ATOM 584 O O . ARG A 1 73 ? 6.594 -2.013 6.034 1.00 97.69 73 ARG A O 1
ATOM 591 N N . GLU A 1 74 ? 4.516 -1.207 6.275 1.00 97.94 74 GLU A N 1
ATOM 592 C CA . GLU A 1 74 ? 4.225 -1.161 4.839 1.00 97.94 74 GLU A CA 1
ATOM 593 C C . GLU A 1 74 ? 5.077 -0.106 4.125 1.00 97.94 74 GLU A C 1
ATOM 595 O O . GLU A 1 74 ? 5.624 -0.382 3.052 1.00 97.94 74 GLU A O 1
ATOM 600 N N . LEU A 1 75 ? 5.251 1.069 4.735 1.00 98.12 75 LEU A N 1
ATOM 601 C CA . LEU A 1 75 ? 6.095 2.138 4.210 1.00 98.12 75 LEU A CA 1
ATOM 602 C C . LEU A 1 75 ? 7.555 1.689 4.082 1.00 98.12 75 LEU A C 1
ATOM 604 O O . LEU A 1 75 ? 8.151 1.852 3.016 1.00 98.12 75 LEU A O 1
ATOM 608 N N . ASP A 1 76 ? 8.117 1.061 5.112 1.00 98.38 76 ASP A N 1
ATOM 609 C CA . ASP A 1 76 ? 9.491 0.547 5.084 1.00 98.38 76 ASP A CA 1
ATOM 610 C C . ASP A 1 76 ? 9.692 -0.522 3.998 1.00 98.38 76 ASP A C 1
ATOM 612 O O . ASP A 1 76 ? 10.714 -0.550 3.295 1.00 98.38 76 ASP A O 1
ATOM 616 N N . SER A 1 77 ? 8.689 -1.382 3.807 1.00 97.75 77 SER A N 1
ATOM 617 C CA . SER A 1 77 ? 8.673 -2.379 2.734 1.00 97.75 77 SER A CA 1
ATOM 618 C C . SER A 1 77 ? 8.661 -1.717 1.352 1.00 97.75 77 SER A C 1
ATOM 620 O O . SER A 1 77 ? 9.457 -2.080 0.478 1.00 97.75 77 SER A O 1
ATOM 622 N N . ALA A 1 78 ? 7.825 -0.691 1.166 1.00 98.00 78 ALA A N 1
ATOM 623 C CA . ALA A 1 78 ? 7.740 0.078 -0.072 1.00 98.00 78 ALA A CA 1
ATOM 624 C C . ALA A 1 78 ? 9.041 0.839 -0.375 1.00 98.00 78 ALA A C 1
ATOM 626 O O . ALA A 1 78 ? 9.511 0.814 -1.514 1.00 98.00 78 ALA A O 1
ATOM 627 N N . ILE A 1 79 ? 9.672 1.454 0.630 1.00 97.75 79 ILE A N 1
ATOM 628 C CA . ILE A 1 79 ? 10.976 2.122 0.494 1.00 97.75 79 ILE A CA 1
ATOM 629 C C . ILE A 1 79 ? 12.039 1.114 0.049 1.00 97.75 79 ILE A C 1
ATOM 631 O O . ILE A 1 79 ? 12.774 1.364 -0.910 1.00 97.75 79 ILE A O 1
ATOM 635 N N . SER A 1 80 ? 12.088 -0.051 0.696 1.00 97.50 80 SER A N 1
ATOM 636 C CA . SER A 1 80 ? 13.042 -1.115 0.373 1.00 97.50 80 SER A CA 1
ATOM 637 C C . SER A 1 80 ? 12.837 -1.670 -1.041 1.00 97.50 80 SER A C 1
ATOM 639 O O . SER A 1 80 ? 13.806 -1.946 -1.751 1.00 97.50 80 SER A O 1
ATOM 641 N N . ALA A 1 81 ? 11.586 -1.829 -1.477 1.00 97.12 81 ALA A N 1
ATOM 642 C CA . ALA A 1 81 ? 11.251 -2.250 -2.835 1.00 97.12 81 ALA A CA 1
ATOM 643 C C . ALA A 1 81 ? 11.627 -1.180 -3.874 1.00 97.12 81 ALA A C 1
ATOM 645 O O . ALA A 1 81 ? 12.251 -1.495 -4.886 1.00 97.12 81 ALA A O 1
ATOM 646 N N . ALA A 1 82 ? 11.324 0.092 -3.603 1.00 97.00 82 ALA A N 1
ATOM 647 C CA . ALA A 1 82 ? 11.677 1.207 -4.478 1.00 97.00 82 ALA A CA 1
ATOM 648 C C . ALA A 1 82 ? 13.199 1.373 -4.617 1.00 97.00 82 ALA A C 1
ATOM 650 O O . ALA A 1 82 ? 13.697 1.661 -5.708 1.00 97.00 82 ALA A O 1
ATOM 651 N N . ALA A 1 83 ? 13.953 1.163 -3.535 1.00 96.62 83 ALA A N 1
ATOM 652 C CA . ALA A 1 83 ? 15.411 1.155 -3.570 1.00 96.62 83 ALA A CA 1
ATOM 653 C C . ALA A 1 83 ? 15.942 0.046 -4.493 1.00 96.62 83 ALA A C 1
ATOM 655 O O . ALA A 1 83 ? 16.752 0.341 -5.374 1.00 96.62 83 ALA A O 1
ATOM 656 N N . ARG A 1 84 ? 15.424 -1.185 -4.360 1.00 95.38 84 ARG A N 1
ATOM 657 C CA . ARG A 1 84 ? 15.772 -2.321 -5.233 1.00 95.38 84 ARG A CA 1
ATOM 658 C C . ARG A 1 84 ? 15.453 -2.048 -6.705 1.00 95.38 84 ARG A C 1
ATOM 660 O O . ARG A 1 84 ? 16.331 -2.190 -7.553 1.00 95.38 84 ARG A O 1
ATOM 667 N N . ALA A 1 85 ? 14.261 -1.537 -7.002 1.00 96.38 85 ALA A N 1
ATOM 668 C CA . ALA A 1 85 ? 13.866 -1.194 -8.368 1.00 96.38 85 ALA A CA 1
ATOM 669 C C . ALA A 1 85 ? 14.786 -0.129 -8.998 1.00 96.38 85 ALA A C 1
ATOM 671 O O . ALA A 1 85 ? 15.156 -0.220 -10.168 1.00 96.38 85 ALA A O 1
ATOM 672 N N . ARG A 1 86 ? 15.215 0.878 -8.221 1.00 96.56 86 ARG A N 1
ATOM 673 C CA . ARG A 1 86 ? 16.179 1.889 -8.692 1.00 96.56 86 ARG A CA 1
ATOM 674 C C . ARG A 1 86 ? 17.555 1.290 -8.973 1.00 96.56 86 ARG A C 1
ATOM 676 O O . ARG A 1 86 ? 18.190 1.685 -9.951 1.00 96.56 86 ARG A O 1
ATOM 683 N N . THR A 1 87 ? 18.030 0.369 -8.136 1.00 95.19 87 THR A N 1
ATOM 684 C CA . THR A 1 87 ? 19.317 -0.304 -8.363 1.00 95.19 87 THR A CA 1
ATOM 685 C C . THR A 1 87 ? 19.271 -1.231 -9.573 1.00 95.19 87 THR A C 1
ATOM 687 O O . THR A 1 87 ? 20.182 -1.178 -10.395 1.00 95.19 87 THR A O 1
ATOM 690 N N . GLU A 1 88 ? 18.190 -1.996 -9.737 1.00 95.12 88 GLU A N 1
ATOM 691 C CA . GLU A 1 88 ? 17.973 -2.871 -10.895 1.00 95.12 88 GLU A CA 1
ATOM 692 C C . GLU A 1 88 ? 17.906 -2.063 -12.192 1.00 95.12 88 GLU A C 1
ATOM 694 O O . GLU A 1 88 ? 18.608 -2.382 -13.150 1.00 95.12 88 GLU A O 1
ATOM 699 N N . LYS A 1 89 ? 17.159 -0.949 -12.202 1.00 97.00 89 LYS A N 1
ATOM 700 C CA . LYS A 1 89 ? 17.112 -0.034 -13.349 1.00 97.00 89 LYS A CA 1
ATOM 701 C C . LYS A 1 89 ? 18.504 0.480 -13.720 1.00 97.00 89 LYS A C 1
ATOM 703 O O . LYS A 1 89 ? 18.873 0.444 -14.888 1.00 97.00 89 LYS A O 1
ATOM 708 N N . ARG A 1 90 ? 19.297 0.927 -12.740 1.00 95.62 90 ARG A N 1
ATOM 709 C CA . ARG A 1 90 ? 20.661 1.420 -12.993 1.00 95.62 90 ARG A CA 1
ATOM 710 C C . ARG A 1 90 ? 21.560 0.328 -13.578 1.00 95.62 90 ARG A C 1
ATOM 712 O O . ARG A 1 90 ? 22.358 0.610 -14.469 1.00 95.62 90 ARG A O 1
ATOM 719 N N . GLN A 1 91 ? 21.443 -0.902 -13.085 1.00 94.94 91 GLN A N 1
ATOM 720 C CA . GLN A 1 91 ? 22.195 -2.040 -13.607 1.00 94.94 91 GLN A CA 1
ATOM 721 C C . GLN A 1 91 ? 21.779 -2.377 -15.045 1.00 94.94 91 GLN A C 1
ATOM 723 O O . GLN A 1 91 ? 22.646 -2.573 -15.898 1.00 94.94 91 GLN A O 1
ATOM 728 N N . ALA A 1 92 ? 20.475 -2.380 -15.330 1.00 93.81 92 ALA A N 1
ATOM 729 C CA . ALA A 1 92 ? 19.945 -2.595 -16.672 1.00 93.81 92 ALA A CA 1
ATOM 730 C C . ALA A 1 92 ? 20.432 -1.511 -17.648 1.00 93.81 92 ALA A C 1
ATOM 732 O O . ALA A 1 92 ? 20.983 -1.840 -18.695 1.00 93.81 92 ALA A O 1
ATOM 733 N N . GLU A 1 93 ? 20.347 -0.232 -17.275 1.00 94.62 93 GLU A N 1
ATOM 734 C CA . GLU A 1 93 ? 20.849 0.886 -18.088 1.00 94.62 93 GLU A CA 1
ATOM 735 C C . GLU A 1 93 ? 22.358 0.787 -18.354 1.00 94.62 93 GLU A C 1
ATOM 737 O O . GLU A 1 93 ? 22.810 1.058 -19.465 1.00 94.62 93 GLU A O 1
ATOM 742 N N . ALA A 1 94 ? 23.157 0.378 -17.363 1.00 93.19 94 ALA A N 1
ATOM 743 C CA . ALA A 1 94 ? 24.589 0.162 -17.555 1.00 93.19 94 ALA A CA 1
ATOM 744 C C . ALA A 1 94 ? 24.863 -0.978 -18.550 1.00 93.19 94 ALA A C 1
ATOM 746 O O . ALA A 1 94 ? 25.718 -0.842 -19.426 1.00 93.19 94 ALA A O 1
ATOM 747 N N . SER A 1 95 ? 24.113 -2.080 -18.450 1.00 91.00 95 SER A N 1
ATOM 748 C CA . SER A 1 95 ? 24.232 -3.208 -19.380 1.00 91.00 95 SER A CA 1
ATOM 749 C C . SER A 1 95 ? 23.795 -2.845 -20.802 1.00 91.00 95 SER A C 1
ATOM 751 O O . SER A 1 95 ? 24.471 -3.219 -21.758 1.00 91.00 95 SER A O 1
ATOM 753 N N . GLN A 1 96 ? 22.734 -2.046 -20.941 1.00 93.81 96 GLN A N 1
ATOM 754 C CA . GLN A 1 96 ? 22.257 -1.550 -22.227 1.00 93.81 96 GLN A CA 1
ATOM 755 C C . GLN A 1 96 ? 23.305 -0.650 -22.883 1.00 93.81 96 GLN A C 1
ATOM 757 O O . GLN A 1 96 ? 23.687 -0.902 -24.021 1.00 93.81 96 GLN A O 1
ATOM 762 N N . LYS A 1 97 ? 23.836 0.340 -22.153 1.00 94.19 97 LYS A N 1
ATOM 763 C CA . LYS A 1 97 ? 24.888 1.230 -22.670 1.00 94.19 97 LYS A CA 1
ATOM 764 C C . LYS A 1 97 ? 26.137 0.462 -23.099 1.00 94.19 97 LYS A C 1
ATOM 766 O O . LYS A 1 97 ? 26.731 0.782 -24.122 1.00 94.19 97 LYS A O 1
ATOM 771 N N . ALA A 1 98 ? 26.533 -0.564 -22.344 1.00 91.62 98 ALA A N 1
ATOM 772 C CA . ALA A 1 98 ? 27.648 -1.426 -22.730 1.00 91.62 98 ALA A CA 1
ATOM 773 C C . ALA A 1 98 ? 27.352 -2.219 -24.018 1.00 91.62 98 ALA A C 1
ATOM 775 O O . ALA A 1 98 ? 28.242 -2.385 -24.851 1.00 91.62 98 ALA A O 1
ATOM 776 N N . GLY A 1 99 ? 26.113 -2.685 -24.199 1.00 90.88 99 GLY A N 1
ATOM 777 C CA . GLY A 1 99 ? 25.660 -3.332 -25.431 1.00 90.88 99 GLY A CA 1
ATOM 778 C C . GLY A 1 99 ? 25.652 -2.384 -26.632 1.00 90.88 99 GLY A C 1
ATOM 779 O O . GLY A 1 99 ? 26.173 -2.735 -27.687 1.00 90.88 99 GLY A O 1
ATOM 780 N N . GLU A 1 100 ? 25.135 -1.167 -26.458 1.00 92.00 100 GLU A N 1
ATOM 781 C CA . GLU A 1 100 ? 25.123 -0.123 -27.491 1.00 92.00 100 GLU A CA 1
ATOM 782 C C . GLU A 1 100 ? 26.543 0.249 -27.936 1.00 92.00 100 GLU A C 1
ATOM 784 O O . GLU A 1 100 ? 26.815 0.297 -29.133 1.00 92.00 100 GLU A O 1
ATOM 789 N N . LEU A 1 101 ? 27.480 0.434 -26.998 1.00 90.44 101 LEU A N 1
ATOM 790 C CA . LEU A 1 101 ? 28.884 0.709 -27.329 1.00 90.44 101 LEU A CA 1
ATOM 791 C C . LEU A 1 101 ? 29.522 -0.424 -28.140 1.00 90.44 101 LEU A C 1
ATOM 793 O O . LEU A 1 101 ? 30.203 -0.151 -29.125 1.00 90.44 101 LEU A O 1
ATOM 797 N N . ARG A 1 102 ? 29.263 -1.686 -27.774 1.00 90.00 102 ARG A N 1
ATOM 798 C CA . ARG A 1 102 ? 29.746 -2.842 -28.546 1.00 90.00 102 ARG A CA 1
ATOM 799 C C . ARG A 1 102 ? 29.153 -2.887 -29.951 1.00 90.00 102 ARG A C 1
ATOM 801 O O . ARG A 1 102 ? 29.871 -3.183 -30.896 1.00 90.00 102 ARG A O 1
ATOM 808 N N . ALA A 1 103 ? 27.863 -2.589 -30.103 1.00 87.00 103 ALA A N 1
ATOM 809 C CA . ALA A 1 103 ? 27.218 -2.554 -31.413 1.00 87.00 103 ALA A CA 1
ATOM 810 C C . ALA A 1 103 ? 27.799 -1.447 -32.308 1.00 87.00 103 ALA A C 1
ATOM 812 O O . ALA A 1 103 ? 28.029 -1.673 -33.497 1.00 87.00 103 ALA A O 1
ATOM 813 N N . LEU A 1 104 ? 28.088 -0.273 -31.735 1.00 89.12 104 LEU A N 1
ATOM 814 C CA . LEU A 1 104 ? 28.771 0.816 -32.439 1.00 89.12 104 LEU A CA 1
ATOM 815 C C . LEU A 1 104 ? 30.195 0.430 -32.853 1.00 89.12 104 LEU A C 1
ATOM 817 O O . LEU A 1 104 ? 30.620 0.778 -33.950 1.00 89.12 104 LEU A O 1
ATOM 821 N N . GLU A 1 105 ? 30.926 -0.286 -32.000 1.00 87.56 105 GLU A N 1
ATOM 822 C CA . GLU A 1 105 ? 32.277 -0.758 -32.315 1.00 87.56 105 GLU A CA 1
ATOM 823 C C . GLU A 1 105 ? 32.271 -1.772 -33.463 1.00 87.56 105 GLU A C 1
ATOM 825 O O . GLU A 1 105 ? 32.993 -1.575 -34.434 1.00 87.56 105 GLU A O 1
ATOM 830 N N . ILE A 1 106 ? 31.369 -2.760 -33.432 1.00 85.19 106 ILE A N 1
ATOM 831 C CA . ILE A 1 106 ? 31.177 -3.712 -34.539 1.00 85.19 106 ILE A CA 1
ATOM 832 C C . ILE A 1 106 ? 30.790 -2.983 -35.830 1.00 85.19 106 ILE A C 1
ATOM 834 O O . ILE A 1 106 ? 31.307 -3.305 -36.893 1.00 85.19 106 ILE A O 1
ATOM 838 N N . SER A 1 107 ? 29.900 -1.989 -35.755 1.00 80.94 107 SER A N 1
ATOM 839 C CA . SER A 1 107 ? 29.492 -1.217 -36.938 1.00 80.94 107 SER A CA 1
ATOM 840 C C . SER A 1 107 ? 30.676 -0.462 -37.545 1.00 80.94 107 SER A C 1
ATOM 842 O O . SER A 1 107 ? 30.876 -0.506 -38.754 1.00 80.94 107 SER A O 1
ATOM 844 N N . ARG A 1 108 ? 31.518 0.154 -36.706 1.00 79.12 108 ARG A N 1
ATOM 845 C CA . ARG A 1 108 ? 32.749 0.826 -37.143 1.00 79.12 108 ARG A CA 1
ATOM 846 C C . ARG A 1 108 ? 33.758 -0.153 -37.745 1.00 79.12 108 ARG A C 1
ATOM 848 O O . ARG A 1 108 ? 34.413 0.167 -38.732 1.00 79.12 108 ARG A O 1
ATOM 855 N N . GLU A 1 109 ? 33.919 -1.332 -37.152 1.00 76.94 109 GLU A N 1
ATOM 856 C CA . GLU A 1 109 ? 34.772 -2.385 -37.713 1.00 76.94 109 GLU A CA 1
ATOM 857 C C . GLU A 1 109 ? 34.252 -2.851 -39.076 1.00 76.94 109 GLU A C 1
ATOM 859 O O . GLU A 1 109 ? 35.040 -2.973 -40.011 1.00 76.94 109 GLU A O 1
ATOM 864 N N . LEU A 1 110 ? 32.936 -3.035 -39.224 1.00 69.75 110 LEU A N 1
ATOM 865 C CA . LEU A 1 110 ? 32.319 -3.391 -40.499 1.00 69.75 110 LEU A CA 1
ATOM 866 C C . LEU A 1 110 ? 32.556 -2.314 -41.557 1.00 69.75 110 LEU A C 1
ATOM 868 O O . LEU A 1 110 ? 33.035 -2.663 -42.630 1.00 69.75 110 LEU A O 1
ATOM 872 N N . GLU A 1 111 ? 32.332 -1.035 -41.244 1.00 64.25 111 GLU A N 1
ATOM 873 C CA . GLU A 1 111 ? 32.650 0.087 -42.142 1.00 64.25 111 GLU A CA 1
ATOM 874 C C . GLU A 1 111 ? 34.112 0.029 -42.615 1.00 64.25 111 GLU A C 1
ATOM 876 O O . GLU A 1 111 ? 34.387 0.082 -43.816 1.00 64.25 111 GLU A O 1
ATOM 881 N N . ASN A 1 112 ? 35.052 -0.196 -41.694 1.00 55.09 112 ASN A N 1
ATOM 882 C CA . ASN A 1 112 ? 36.475 -0.308 -42.018 1.00 55.09 112 ASN A CA 1
ATOM 883 C C . ASN A 1 112 ? 36.815 -1.556 -42.854 1.00 55.09 112 ASN A C 1
ATOM 885 O O . ASN A 1 112 ? 37.752 -1.515 -43.647 1.00 55.09 112 ASN A O 1
ATOM 889 N N . THR A 1 113 ? 36.073 -2.659 -42.707 1.00 53.97 113 THR A N 1
ATOM 890 C CA . THR A 1 113 ? 36.255 -3.870 -43.533 1.00 53.97 113 THR A CA 1
ATOM 891 C C . THR A 1 113 ? 35.527 -3.814 -44.874 1.00 53.97 113 THR A C 1
ATOM 893 O O . THR A 1 113 ? 35.941 -4.492 -45.810 1.00 53.97 113 THR A O 1
ATOM 896 N N . THR A 1 114 ? 34.477 -3.000 -45.007 1.00 50.66 114 THR A N 1
ATOM 897 C CA . THR A 1 114 ? 33.804 -2.755 -46.291 1.00 50.66 114 THR A CA 1
ATOM 898 C C . THR A 1 114 ? 34.603 -1.831 -47.208 1.00 50.66 114 THR A C 1
ATOM 900 O O . THR A 1 114 ? 34.383 -1.854 -48.414 1.00 50.66 114 THR A O 1
ATOM 903 N N . ILE A 1 115 ? 35.600 -1.108 -46.680 1.00 47.25 115 ILE A N 1
ATOM 904 C CA . ILE A 1 115 ? 36.650 -0.430 -47.463 1.00 47.25 115 ILE A CA 1
ATOM 905 C C . ILE A 1 115 ? 37.769 -1.434 -47.813 1.00 47.25 115 ILE A C 1
ATOM 907 O O . ILE A 1 115 ? 38.959 -1.156 -47.685 1.00 47.25 115 ILE A O 1
ATOM 911 N N . PHE A 1 116 ? 37.416 -2.653 -48.219 1.00 39.41 116 PHE A N 1
ATOM 912 C CA . PHE A 1 116 ? 38.355 -3.503 -48.943 1.00 39.41 116 PHE A CA 1
ATOM 913 C C . PHE A 1 116 ? 38.101 -3.260 -50.427 1.00 39.41 116 PHE A C 1
ATOM 915 O O . PHE A 1 116 ? 37.217 -3.873 -51.023 1.00 39.41 116 PHE A O 1
ATOM 922 N N . ASP A 1 117 ? 38.856 -2.313 -50.989 1.00 39.44 117 ASP A N 1
ATOM 923 C CA . ASP A 1 117 ? 38.994 -2.112 -52.429 1.00 39.44 117 ASP A CA 1
ATOM 924 C C . ASP A 1 117 ? 39.216 -3.473 -53.092 1.00 39.44 117 ASP A C 1
ATOM 926 O O . ASP A 1 117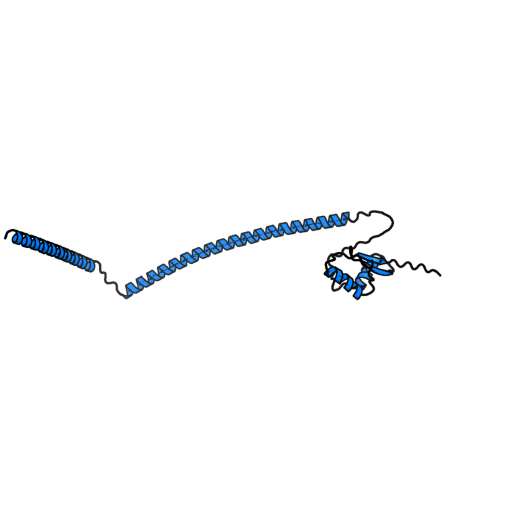 ? 40.278 -4.089 -52.952 1.00 39.44 117 ASP A O 1
ATOM 930 N N . ILE A 1 118 ? 38.207 -3.961 -53.811 1.00 42.53 118 ILE A N 1
ATOM 931 C CA . ILE A 1 118 ? 38.393 -5.061 -54.745 1.00 42.53 118 ILE A CA 1
ATOM 932 C C . ILE A 1 118 ? 38.626 -4.411 -56.113 1.00 42.53 118 ILE A C 1
ATOM 934 O O . ILE A 1 118 ? 37.673 -3.912 -56.713 1.00 42.53 118 ILE A O 1
ATOM 938 N N . PRO A 1 119 ? 39.863 -4.390 -56.639 1.00 47.06 119 PRO A N 1
ATOM 939 C CA . PRO A 1 119 ? 40.123 -3.872 -57.971 1.00 47.06 119 PRO A CA 1
ATOM 940 C C . PRO A 1 119 ? 39.689 -4.923 -59.001 1.00 47.06 119 PRO A C 1
ATOM 942 O O . PRO A 1 119 ? 40.503 -5.711 -59.479 1.00 47.06 119 PRO A O 1
ATOM 945 N N . TYR A 1 120 ? 38.399 -4.949 -59.343 1.00 40.31 120 TYR A N 1
ATOM 946 C CA . TYR A 1 120 ? 37.925 -5.560 -60.586 1.00 40.31 120 TYR A CA 1
ATOM 947 C C . TYR A 1 120 ? 37.539 -4.462 -61.584 1.00 40.31 120 TYR A C 1
ATOM 949 O O . TYR A 1 120 ? 36.900 -3.479 -61.206 1.00 40.31 120 TYR A O 1
ATOM 957 N N . PRO A 1 121 ? 37.952 -4.584 -62.856 1.00 46.47 121 PRO A N 1
ATOM 958 C CA . PRO A 1 121 ? 37.730 -3.554 -63.854 1.00 46.47 121 PRO A CA 1
ATOM 959 C C . PRO A 1 121 ? 36.271 -3.618 -64.326 1.00 46.47 121 PRO A C 1
ATOM 961 O O . PRO A 1 121 ? 35.743 -4.707 -64.535 1.00 46.47 121 PRO A O 1
ATOM 964 N N . TYR A 1 122 ? 35.658 -2.454 -64.546 1.00 45.50 122 TYR A N 1
ATOM 965 C CA . TYR A 1 122 ? 34.302 -2.268 -65.089 1.00 45.50 122 TYR A CA 1
ATOM 966 C C . TYR A 1 122 ? 33.140 -2.533 -64.117 1.00 45.50 122 TYR A C 1
ATOM 968 O O . TYR A 1 122 ? 32.391 -3.480 -64.292 1.00 45.50 122 TYR A O 1
ATOM 976 N N . THR A 1 123 ? 32.997 -1.670 -63.108 1.00 45.31 123 THR A N 1
ATOM 977 C CA . THR A 1 123 ? 31.759 -0.957 -62.707 1.00 45.31 123 THR A CA 1
ATOM 978 C C . THR A 1 123 ? 32.048 -0.326 -61.348 1.00 45.31 123 THR A C 1
ATOM 980 O O . THR A 1 123 ? 32.101 -1.031 -60.341 1.00 45.31 123 THR A O 1
ATOM 983 N N . SER A 1 124 ? 32.265 0.988 -61.293 1.00 46.91 124 SER A N 1
ATOM 984 C CA . SER A 1 124 ? 32.321 1.710 -60.021 1.00 46.91 124 SER A CA 1
ATOM 985 C C . SER A 1 124 ? 30.901 1.824 -59.468 1.00 46.91 124 SER A C 1
ATOM 987 O O . SER A 1 124 ? 30.200 2.799 -59.725 1.00 46.91 124 SER A O 1
ATOM 989 N N . VAL A 1 125 ? 30.440 0.792 -58.764 1.00 48.66 125 VAL A N 1
ATOM 990 C CA . VAL A 1 125 ? 29.162 0.845 -58.051 1.00 48.66 125 VAL A CA 1
ATOM 991 C C . VAL A 1 125 ? 29.400 1.620 -56.760 1.00 48.66 125 VAL A C 1
ATOM 993 O O . VAL A 1 125 ? 30.020 1.112 -55.828 1.00 48.66 125 VAL A O 1
ATOM 996 N N . TYR A 1 126 ? 28.942 2.868 -56.720 1.00 52.09 126 TYR A N 1
ATOM 997 C CA . TYR A 1 126 ? 29.008 3.694 -55.521 1.00 52.09 126 TYR A CA 1
ATOM 998 C C . TYR A 1 126 ? 27.738 3.472 -54.695 1.00 52.09 126 TYR A C 1
ATOM 1000 O O . TYR A 1 126 ? 26.644 3.820 -55.131 1.00 52.09 126 TYR A O 1
ATOM 1008 N N . ILE A 1 127 ? 27.867 2.865 -53.511 1.00 50.59 127 ILE A N 1
ATOM 1009 C CA . ILE A 1 127 ? 26.730 2.585 -52.621 1.00 50.59 127 ILE A CA 1
ATOM 1010 C C . ILE A 1 127 ? 26.806 3.531 -51.421 1.00 50.59 127 ILE A C 1
ATOM 1012 O O . ILE A 1 127 ? 27.695 3.407 -50.581 1.00 50.59 127 ILE A O 1
ATOM 1016 N N . LYS A 1 128 ? 25.860 4.471 -51.323 1.00 57.12 128 LYS A N 1
ATOM 1017 C CA . LYS A 1 128 ? 25.709 5.384 -50.179 1.00 57.12 128 LYS A CA 1
ATOM 1018 C C . LYS A 1 128 ? 24.459 4.994 -49.388 1.00 57.12 128 LYS A C 1
ATOM 1020 O O . LYS A 1 128 ? 23.347 5.133 -49.885 1.00 57.12 128 LYS A O 1
ATOM 1025 N N . ILE A 1 129 ? 24.632 4.511 -48.156 1.00 57.00 129 ILE A N 1
ATOM 1026 C CA . ILE A 1 129 ? 23.513 4.153 -47.269 1.00 57.00 129 ILE A CA 1
ATOM 1027 C C . ILE A 1 129 ? 23.219 5.333 -46.336 1.00 57.00 129 ILE A C 1
ATOM 1029 O O . ILE A 1 129 ? 24.031 5.689 -45.483 1.00 57.00 129 ILE A O 1
ATOM 1033 N N . LEU A 1 130 ? 22.046 5.950 -46.491 1.00 57.03 130 LEU A N 1
ATOM 1034 C CA . LEU A 1 130 ? 21.603 7.088 -45.681 1.00 57.03 130 LEU A CA 1
ATOM 1035 C C . LEU A 1 130 ? 20.651 6.618 -44.570 1.00 57.03 130 LEU A C 1
ATOM 1037 O O . LEU A 1 130 ? 19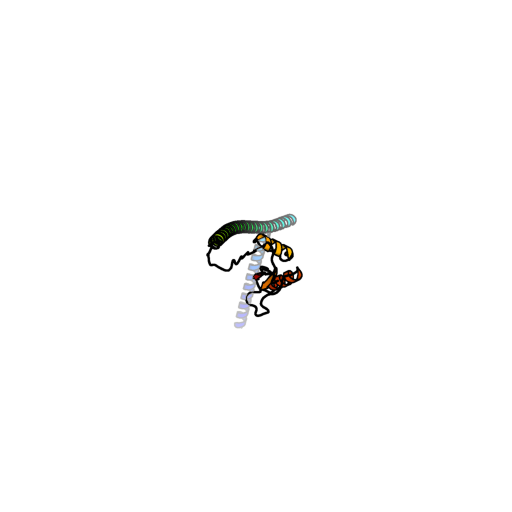.487 6.319 -44.810 1.00 57.03 130 LEU A O 1
ATOM 1041 N N . HIS A 1 131 ? 21.131 6.587 -43.324 1.00 50.09 131 HIS A N 1
ATOM 1042 C CA . HIS A 1 131 ? 20.373 6.052 -42.180 1.00 50.09 131 HIS A CA 1
ATOM 1043 C C . HIS A 1 131 ? 19.340 7.020 -41.558 1.00 50.09 131 HIS A C 1
ATOM 1045 O O . HIS A 1 131 ? 18.643 6.636 -40.618 1.00 50.09 131 HIS A O 1
ATOM 1051 N N . LYS A 1 132 ? 19.247 8.275 -42.028 1.00 56.28 132 LYS A N 1
ATOM 1052 C CA . LYS A 1 132 ? 18.376 9.331 -41.462 1.00 56.28 132 LYS A CA 1
ATOM 1053 C C . LYS A 1 132 ? 17.904 10.342 -42.513 1.00 56.28 132 LYS A C 1
ATOM 1055 O O . LYS A 1 132 ? 17.986 11.548 -42.293 1.00 56.28 132 LYS A O 1
ATOM 1060 N N . LEU A 1 133 ? 17.474 9.858 -43.673 1.00 64.56 133 LEU A N 1
ATOM 1061 C CA . LEU A 1 133 ? 16.927 10.739 -44.698 1.00 64.56 133 LEU A CA 1
ATOM 1062 C C . LEU A 1 133 ? 15.555 11.259 -44.244 1.00 64.56 133 LEU A C 1
ATOM 1064 O O . LEU A 1 133 ? 14.670 10.457 -43.942 1.00 64.56 133 LEU A O 1
ATOM 1068 N N . ASP A 1 134 ? 15.385 12.582 -44.161 1.00 67.31 134 ASP A N 1
ATOM 1069 C CA . ASP A 1 134 ? 14.062 13.184 -43.969 1.00 67.31 134 ASP A CA 1
ATOM 1070 C C . ASP A 1 134 ? 13.311 13.107 -45.297 1.00 67.31 134 ASP A C 1
ATOM 1072 O O . ASP A 1 134 ? 13.460 13.943 -46.185 1.00 67.31 134 ASP A O 1
ATOM 1076 N N . VAL A 1 135 ? 12.541 12.032 -45.427 1.00 64.81 135 VAL A N 1
ATOM 1077 C CA . VAL A 1 135 ? 11.794 11.665 -46.628 1.00 64.81 135 VAL A CA 1
ATOM 1078 C C . VAL A 1 135 ? 10.825 12.769 -47.067 1.00 64.81 135 VAL A C 1
ATOM 1080 O O . VAL A 1 135 ? 10.566 12.904 -48.255 1.00 64.81 135 VAL A O 1
ATOM 1083 N N . ASP A 1 136 ? 10.313 13.581 -46.139 1.00 69.44 136 ASP A N 1
ATOM 1084 C CA . ASP A 1 136 ? 9.358 14.648 -46.458 1.00 69.44 136 ASP A CA 1
ATOM 1085 C C . ASP A 1 136 ? 10.053 15.959 -46.892 1.00 69.44 136 ASP A C 1
ATOM 1087 O O . ASP A 1 136 ? 9.384 16.923 -47.266 1.00 69.44 136 ASP A O 1
ATOM 1091 N N . ARG A 1 137 ? 11.393 16.011 -46.848 1.00 71.81 137 ARG A N 1
ATOM 1092 C CA . ARG A 1 137 ? 12.215 17.152 -47.288 1.00 71.81 137 ARG A CA 1
ATOM 1093 C C . ARG A 1 137 ? 13.163 16.831 -48.437 1.00 71.81 137 ARG A C 1
ATOM 1095 O O . ARG A 1 137 ? 13.778 17.758 -48.946 1.00 71.81 137 ARG A O 1
ATOM 1102 N N . PHE A 1 138 ? 13.297 15.558 -48.800 1.00 74.25 138 PHE A N 1
ATOM 1103 C CA . PHE A 1 138 ? 14.210 15.110 -49.842 1.00 74.25 138 PHE A CA 1
ATOM 1104 C C . PHE A 1 138 ? 13.618 15.371 -51.231 1.00 74.25 138 PHE A C 1
ATOM 1106 O O . PHE A 1 138 ? 12.641 14.729 -51.625 1.00 74.25 138 PHE A O 1
ATOM 1113 N N . GLY A 1 139 ? 14.203 16.322 -51.952 1.00 77.31 139 GLY A N 1
ATOM 1114 C CA . GLY A 1 139 ? 13.830 16.695 -53.313 1.00 77.31 139 GLY A CA 1
ATOM 1115 C C . GLY A 1 139 ? 14.812 16.186 -54.368 1.00 77.31 139 GLY A C 1
ATOM 1116 O O . GLY A 1 139 ? 15.870 15.630 -54.074 1.00 77.31 139 GLY A O 1
ATOM 1117 N N . TYR A 1 140 ? 14.474 16.416 -55.633 1.00 79.88 140 TYR A N 1
ATOM 1118 C CA . TYR A 1 140 ? 15.307 16.050 -56.779 1.00 79.88 140 TYR A CA 1
ATOM 1119 C C . TYR A 1 140 ? 16.655 16.791 -56.772 1.00 79.88 140 TYR A C 1
ATOM 1121 O O . TYR A 1 140 ? 17.678 16.211 -57.121 1.00 79.88 140 TYR A O 1
ATOM 1129 N N . LEU A 1 141 ? 16.680 18.036 -56.289 1.00 79.25 141 LEU A N 1
ATOM 1130 C CA . LEU A 1 141 ? 17.910 18.826 -56.159 1.00 79.25 141 LEU A CA 1
ATOM 1131 C C . LEU A 1 141 ? 18.899 18.236 -55.143 1.00 79.25 141 LEU A C 1
ATOM 1133 O O . LEU A 1 141 ? 20.103 18.293 -55.375 1.00 79.25 141 LEU A O 1
ATOM 1137 N N . ASP A 1 142 ? 18.408 17.639 -54.053 1.00 80.94 142 ASP A N 1
ATOM 1138 C CA . ASP A 1 142 ? 19.271 16.981 -53.062 1.00 80.94 142 ASP A CA 1
ATOM 1139 C C . ASP A 1 142 ? 19.939 15.735 -53.665 1.00 80.94 142 ASP A C 1
ATOM 1141 O O . ASP A 1 142 ? 21.101 15.436 -53.388 1.00 80.94 142 ASP A O 1
ATOM 1145 N N . LEU A 1 143 ? 19.212 15.020 -54.532 1.00 78.31 143 LEU A N 1
ATOM 1146 C CA . LEU A 1 143 ? 19.749 13.885 -55.278 1.00 78.31 143 LEU A CA 1
ATOM 1147 C C . LEU A 1 143 ? 20.822 14.333 -56.283 1.00 78.31 143 LEU A C 1
ATOM 1149 O O . LEU A 1 143 ? 21.854 13.678 -56.401 1.00 78.31 143 LEU A O 1
ATOM 1153 N N . GLU A 1 144 ? 20.611 15.452 -56.979 1.00 75.62 144 GLU A N 1
ATOM 1154 C CA . GLU A 1 144 ? 21.603 16.030 -57.895 1.00 75.62 144 GLU A CA 1
ATOM 1155 C C . GLU A 1 144 ? 22.869 16.506 -57.173 1.00 75.62 144 GLU A C 1
ATOM 1157 O O . GLU A 1 144 ? 23.976 16.248 -57.649 1.00 75.62 144 GLU A O 1
ATOM 1162 N N . GLU A 1 145 ? 22.735 17.143 -56.007 1.00 78.69 145 GLU A N 1
ATOM 1163 C CA . GLU A 1 145 ? 23.877 17.531 -55.172 1.00 78.69 145 GLU A CA 1
ATOM 1164 C C . GLU A 1 145 ? 24.677 16.300 -54.725 1.00 78.69 145 GLU A C 1
ATOM 1166 O O . GLU A 1 145 ? 25.910 16.295 -54.769 1.00 78.69 145 GLU A O 1
ATOM 1171 N N . ASP A 1 146 ? 23.989 15.218 -54.358 1.00 76.50 146 ASP A N 1
ATOM 1172 C CA . ASP A 1 146 ? 24.631 13.953 -54.019 1.00 76.50 146 ASP A CA 1
ATOM 1173 C C . ASP A 1 146 ? 25.372 13.343 -55.217 1.00 76.50 146 ASP A C 1
ATOM 1175 O O . ASP A 1 146 ? 26.524 12.936 -55.062 1.00 76.50 146 ASP A O 1
ATOM 1179 N N . VAL A 1 147 ? 24.785 13.345 -56.418 1.00 74.12 147 VAL A N 1
ATOM 1180 C CA . VAL A 1 147 ? 25.451 12.892 -57.656 1.00 74.12 147 VAL A CA 1
ATOM 1181 C C . VAL A 1 147 ? 26.668 13.765 -57.987 1.00 74.12 147 VAL A C 1
ATOM 1183 O O . VAL A 1 147 ? 27.727 13.251 -58.353 1.00 74.12 147 VAL A O 1
ATOM 1186 N N . GLN A 1 148 ? 26.578 15.078 -57.789 1.00 75.81 148 GLN A N 1
ATOM 1187 C CA . GLN A 1 148 ? 27.697 15.993 -57.997 1.00 75.81 148 GLN A CA 1
ATOM 1188 C C . GLN A 1 148 ? 28.836 15.755 -56.992 1.00 75.81 148 GLN A C 1
ATOM 1190 O O . GLN A 1 148 ? 30.011 15.759 -57.372 1.00 75.81 148 GLN A O 1
ATOM 1195 N N . ASN A 1 149 ? 28.509 15.489 -55.725 1.00 76.56 149 ASN A N 1
ATOM 1196 C CA . ASN A 1 149 ? 29.476 15.140 -54.679 1.00 76.56 149 ASN A CA 1
ATOM 1197 C C . ASN A 1 149 ? 30.199 13.812 -54.956 1.00 76.56 149 ASN A C 1
ATOM 1199 O O . ASN A 1 149 ? 31.328 13.624 -54.500 1.00 76.56 149 ASN A O 1
ATOM 1203 N N . LEU A 1 150 ? 29.591 12.916 -55.739 1.00 68.50 150 LEU A N 1
ATOM 1204 C CA . LEU A 1 150 ? 30.226 11.690 -56.235 1.00 68.50 150 LEU A CA 1
ATOM 1205 C C . LEU A 1 150 ? 31.232 11.942 -57.374 1.00 68.50 150 LEU A C 1
ATOM 1207 O O . LEU A 1 150 ? 31.933 11.021 -57.789 1.00 68.50 150 LEU A O 1
ATOM 1211 N N . GLY A 1 151 ? 31.358 13.186 -57.848 1.00 67.88 151 GLY A N 1
ATOM 1212 C CA . GLY A 1 151 ? 32.353 13.600 -58.838 1.00 67.88 151 GLY A CA 1
ATOM 1213 C C . GLY A 1 151 ? 31.839 13.663 -60.278 1.00 67.88 151 GLY A C 1
ATOM 1214 O O . GLY A 1 151 ? 32.621 13.986 -61.179 1.00 67.88 151 GLY A O 1
ATOM 1215 N N . TYR A 1 152 ? 30.547 13.413 -60.510 1.00 69.19 152 TYR A N 1
ATOM 1216 C CA . TYR A 1 152 ? 29.919 13.568 -61.822 1.00 69.19 152 TYR A CA 1
ATOM 1217 C C . TYR A 1 152 ? 29.740 15.058 -62.151 1.00 69.19 152 TYR A C 1
ATOM 1219 O O . TYR A 1 152 ? 29.145 15.819 -61.392 1.00 69.19 152 TYR A O 1
ATOM 1227 N N . LYS A 1 153 ? 30.286 15.500 -63.292 1.00 65.94 153 LYS A N 1
ATOM 1228 C CA . LYS A 1 153 ? 30.206 16.907 -63.751 1.00 65.94 153 LYS A CA 1
ATOM 1229 C C . LYS A 1 153 ? 29.010 17.182 -64.665 1.00 65.94 153 LYS A C 1
ATOM 1231 O O . LYS A 1 153 ? 28.632 18.337 -64.835 1.00 65.94 153 LYS A O 1
ATOM 1236 N N . SER A 1 154 ? 28.460 16.133 -65.264 1.00 65.38 154 SER A N 1
ATOM 1237 C CA . SER A 1 154 ? 27.267 16.140 -66.107 1.00 65.38 154 SER A CA 1
ATOM 1238 C C . SER A 1 154 ? 26.664 14.742 -66.067 1.00 65.38 154 SER A C 1
ATOM 1240 O O . SER A 1 154 ? 27.400 13.775 -66.256 1.00 65.38 154 SER A O 1
ATOM 1242 N N . TRP A 1 155 ? 25.361 14.638 -65.840 1.00 72.31 155 TRP A N 1
ATOM 1243 C CA . TRP A 1 155 ? 24.620 13.378 -65.851 1.00 72.31 155 TRP A CA 1
ATOM 1244 C C . TRP A 1 155 ? 23.447 13.479 -66.821 1.00 72.31 155 TRP A C 1
ATOM 1246 O O . TRP A 1 155 ? 22.946 14.569 -67.106 1.00 72.31 155 TRP A O 1
ATOM 1256 N N . GLY A 1 156 ? 23.050 12.332 -67.363 1.00 69.00 156 GLY A N 1
ATOM 1257 C CA . GLY A 1 156 ? 21.852 12.190 -68.170 1.00 69.00 156 GLY A CA 1
ATOM 1258 C C . GLY A 1 156 ? 20.602 12.060 -67.309 1.00 69.00 156 GLY A C 1
ATOM 1259 O O . GLY A 1 156 ? 20.473 12.653 -66.241 1.00 69.00 156 GLY A O 1
ATOM 1260 N N . ILE A 1 157 ? 19.652 11.262 -67.782 1.00 71.88 157 ILE A N 1
ATOM 1261 C CA . ILE A 1 157 ? 18.425 10.993 -67.033 1.00 71.88 157 ILE A CA 1
ATOM 1262 C C . ILE A 1 157 ? 18.759 10.074 -65.852 1.00 71.88 157 ILE A C 1
ATOM 1264 O O . ILE A 1 157 ? 19.411 9.047 -66.025 1.00 71.88 157 ILE A O 1
ATOM 1268 N N . LEU A 1 158 ? 18.282 10.428 -64.659 1.00 78.44 158 LEU A N 1
ATOM 1269 C CA . LEU A 1 158 ? 18.356 9.562 -63.489 1.00 78.44 158 LEU A CA 1
ATOM 1270 C C . LEU A 1 158 ? 17.243 8.515 -63.555 1.00 78.44 158 LEU A C 1
ATOM 1272 O O . LEU A 1 158 ? 16.110 8.814 -63.940 1.00 78.44 158 LEU A O 1
ATOM 1276 N N . TYR A 1 159 ? 17.543 7.285 -63.158 1.00 78.75 159 TYR A N 1
ATOM 1277 C CA . TYR A 1 159 ? 16.565 6.205 -63.120 1.00 78.75 159 TYR A CA 1
ATOM 1278 C C . TYR A 1 159 ? 16.533 5.557 -61.747 1.00 78.75 159 TYR A C 1
ATOM 1280 O O . TYR A 1 159 ? 17.568 5.434 -61.106 1.00 78.75 159 TYR A O 1
ATOM 1288 N N . TYR A 1 160 ? 15.376 5.067 -61.314 1.00 78.44 160 TYR A N 1
ATOM 1289 C CA . TYR A 1 160 ? 15.289 4.200 -60.143 1.00 78.44 160 TYR A CA 1
ATOM 1290 C C . TYR A 1 160 ? 14.684 2.844 -60.490 1.00 78.44 160 TYR A C 1
ATOM 1292 O O . TYR A 1 160 ? 13.893 2.703 -61.431 1.00 78.44 160 TYR A O 1
ATOM 1300 N N . LYS A 1 161 ? 15.070 1.833 -59.716 1.00 72.50 161 LYS A N 1
ATOM 1301 C CA . LYS A 1 161 ? 14.536 0.479 -59.794 1.00 72.50 161 LYS A CA 1
ATOM 1302 C C . LYS A 1 161 ? 14.281 -0.063 -58.398 1.00 72.50 161 LYS A C 1
ATOM 1304 O O . LYS A 1 161 ? 15.097 0.088 -57.493 1.00 72.50 161 LYS A O 1
ATOM 1309 N N . ILE A 1 162 ? 13.154 -0.751 -58.252 1.00 70.00 162 ILE A N 1
ATOM 1310 C CA . ILE A 1 162 ? 12.842 -1.510 -57.044 1.00 70.00 162 ILE A CA 1
ATOM 1311 C C . ILE A 1 162 ? 13.405 -2.928 -57.223 1.00 70.00 162 ILE A C 1
ATOM 1313 O O . ILE A 1 162 ? 12.996 -3.631 -58.158 1.00 70.00 162 ILE A O 1
ATOM 1317 N N . PRO A 1 163 ? 14.328 -3.379 -56.359 1.00 63.84 163 PRO A N 1
ATOM 1318 C CA . PRO A 1 163 ? 14.864 -4.732 -56.426 1.00 63.84 163 PRO A CA 1
ATOM 1319 C C . PRO A 1 163 ? 13.744 -5.776 -56.278 1.00 63.84 163 PRO A C 1
ATOM 1321 O O . PRO A 1 163 ? 12.997 -5.764 -55.301 1.00 63.84 163 PRO A O 1
ATOM 1324 N N . GLY A 1 164 ? 13.625 -6.693 -57.245 1.00 60.50 164 GLY A N 1
ATOM 1325 C CA . GLY A 1 164 ? 12.700 -7.836 -57.180 1.00 60.50 164 GLY A CA 1
ATOM 1326 C C . GLY A 1 164 ? 11.302 -7.640 -57.785 1.00 60.50 164 GLY A C 1
ATOM 1327 O O . GLY A 1 164 ? 10.498 -8.565 -57.709 1.00 60.50 164 GLY A O 1
ATOM 1328 N N . VAL A 1 165 ? 11.002 -6.491 -58.404 1.00 63.00 165 VAL A N 1
ATOM 1329 C CA . VAL A 1 165 ? 9.725 -6.261 -59.109 1.00 63.00 165 VAL A CA 1
ATOM 1330 C C . VAL A 1 165 ? 9.898 -6.487 -60.618 1.00 63.00 165 VAL A C 1
ATOM 1332 O O . VAL A 1 165 ? 10.720 -5.830 -61.257 1.00 63.00 165 VAL A O 1
ATOM 1335 N N . GLU A 1 166 ? 9.119 -7.403 -61.205 1.00 53.06 166 GLU A N 1
ATOM 1336 C CA . GLU A 1 166 ? 9.028 -7.585 -62.663 1.00 53.06 166 GLU A CA 1
ATOM 1337 C C . GLU A 1 166 ? 8.103 -6.512 -63.269 1.00 53.06 166 GLU A C 1
ATOM 1339 O O . GLU A 1 166 ? 6.883 -6.650 -63.308 1.00 53.06 166 GLU A O 1
ATOM 1344 N N . GLY A 1 167 ? 8.700 -5.409 -63.719 1.00 56.00 167 GLY A N 1
ATOM 1345 C CA . GLY A 1 167 ? 8.050 -4.284 -64.401 1.00 56.00 167 GLY A CA 1
ATOM 1346 C C . GLY A 1 167 ? 9.051 -3.557 -65.310 1.00 56.00 167 GLY A C 1
ATOM 1347 O O . GLY A 1 167 ? 10.208 -3.982 -65.363 1.00 56.00 167 GLY A O 1
ATOM 1348 N N . PRO A 1 168 ? 8.654 -2.501 -66.056 1.00 52.84 168 PRO A N 1
ATOM 1349 C CA . PRO A 1 168 ? 9.571 -1.782 -66.946 1.00 52.84 168 PRO A CA 1
ATOM 1350 C C . PRO A 1 168 ? 10.834 -1.383 -66.171 1.00 52.84 168 PRO A C 1
ATOM 1352 O O . PRO A 1 168 ? 10.752 -0.670 -65.177 1.00 52.84 168 PRO A O 1
ATOM 1355 N N . SER A 1 169 ? 11.982 -1.913 -66.604 1.00 57.97 169 SER A N 1
ATOM 1356 C CA . SER A 1 169 ? 13.214 -2.101 -65.814 1.00 57.97 169 SER A CA 1
ATOM 1357 C C . SER A 1 169 ? 13.862 -0.857 -65.185 1.00 57.97 169 SER A C 1
ATOM 1359 O O . SER A 1 169 ? 14.867 -1.009 -64.495 1.00 57.97 169 SER A O 1
ATOM 1361 N N . SER A 1 170 ? 13.335 0.345 -65.400 1.00 62.50 170 SER A N 1
ATOM 1362 C CA . SER A 1 170 ? 13.905 1.605 -64.918 1.00 62.50 170 SER A CA 1
ATOM 1363 C C . SER A 1 170 ? 12.866 2.726 -65.040 1.00 62.50 170 SER A C 1
ATOM 1365 O O . SER A 1 170 ? 12.423 3.034 -66.150 1.00 62.50 170 SER A O 1
ATOM 1367 N N . MET A 1 171 ? 12.478 3.343 -63.924 1.00 75.50 171 MET A N 1
ATOM 1368 C CA . MET A 1 171 ? 11.573 4.500 -63.882 1.00 75.50 171 MET A CA 1
ATOM 1369 C C . MET A 1 171 ? 12.390 5.797 -63.897 1.00 75.50 171 MET A C 1
ATOM 1371 O O . MET A 1 171 ? 13.399 5.886 -63.207 1.00 75.50 171 MET A O 1
ATOM 1375 N N . LYS A 1 172 ? 11.986 6.789 -64.700 1.00 76.69 172 LYS A N 1
ATOM 1376 C CA . LYS A 1 172 ? 12.742 8.039 -64.904 1.00 76.69 172 LYS A CA 1
ATOM 1377 C C . LYS A 1 172 ? 12.481 9.054 -63.792 1.00 76.69 172 LYS A C 1
ATOM 1379 O O . LYS A 1 172 ? 11.340 9.465 -63.599 1.00 76.69 172 LYS A O 1
ATOM 1384 N N . LEU A 1 173 ? 13.541 9.534 -63.154 1.00 77.50 173 LEU A N 1
ATOM 1385 C CA . LEU A 1 173 ? 13.530 10.675 -62.242 1.00 77.50 173 LEU A CA 1
ATOM 1386 C C . LEU A 1 173 ? 13.913 11.930 -63.024 1.00 77.50 173 LEU A C 1
ATOM 1388 O O . LEU A 1 173 ? 15.011 12.021 -63.565 1.00 77.50 173 LEU A O 1
ATOM 1392 N N . HIS A 1 174 ? 12.987 12.878 -63.113 1.00 75.25 174 HIS A N 1
ATOM 1393 C CA . HIS A 1 174 ? 13.200 14.146 -63.821 1.00 75.25 174 HIS A CA 1
ATOM 1394 C C . HIS A 1 174 ? 12.648 15.360 -63.060 1.00 75.25 174 HIS A C 1
ATOM 1396 O O . HIS A 1 174 ? 12.796 16.490 -63.518 1.00 75.25 174 HIS A O 1
ATOM 1402 N N . ASN A 1 175 ? 11.966 15.129 -61.935 1.00 78.38 175 ASN A N 1
ATOM 1403 C CA . ASN A 1 175 ? 11.331 16.142 -61.102 1.00 78.38 175 ASN A CA 1
ATOM 1404 C C . ASN A 1 175 ? 11.013 15.579 -59.703 1.00 78.38 175 ASN A C 1
ATOM 1406 O O . ASN A 1 175 ? 11.112 14.371 -59.464 1.00 78.38 175 ASN A O 1
ATOM 1410 N N . ASP A 1 176 ? 10.583 16.464 -58.801 1.00 77.88 176 ASP A N 1
ATOM 1411 C CA . ASP A 1 176 ? 10.183 16.114 -57.431 1.00 77.88 176 ASP A CA 1
ATOM 1412 C C . ASP A 1 176 ? 9.003 15.127 -57.388 1.00 77.88 176 ASP A C 1
ATOM 1414 O O . ASP A 1 176 ? 8.931 14.299 -56.481 1.00 77.88 176 ASP A O 1
ATOM 1418 N N . ASP A 1 177 ? 8.121 15.139 -58.394 1.00 78.31 177 ASP A N 1
ATOM 1419 C CA . ASP A 1 177 ? 7.022 14.168 -58.492 1.00 78.31 177 ASP A CA 1
ATOM 1420 C C . ASP A 1 177 ? 7.552 12.729 -58.626 1.00 78.31 177 ASP A C 1
ATOM 1422 O O . ASP A 1 177 ? 7.054 11.817 -57.964 1.00 78.31 177 ASP A O 1
ATOM 1426 N N . GLY A 1 178 ? 8.609 12.522 -59.422 1.00 77.88 178 GLY A N 1
ATOM 1427 C CA . GLY A 1 178 ? 9.263 11.218 -59.564 1.00 77.88 178 GLY A CA 1
ATOM 1428 C C . GLY A 1 178 ? 9.962 10.757 -58.282 1.00 77.88 178 GLY A C 1
ATOM 1429 O O . GLY A 1 178 ? 9.928 9.572 -57.946 1.00 77.88 178 GLY A O 1
ATOM 1430 N N . ILE A 1 179 ? 10.547 11.691 -57.526 1.00 78.12 179 ILE A N 1
ATOM 1431 C CA . ILE A 1 179 ? 11.155 11.410 -56.216 1.00 78.12 179 ILE A CA 1
ATOM 1432 C C . ILE A 1 179 ? 10.081 10.997 -55.206 1.00 78.12 179 ILE A C 1
ATOM 1434 O O . ILE A 1 179 ? 10.259 10.024 -54.472 1.00 78.12 179 ILE A O 1
ATOM 1438 N N . MET A 1 180 ? 8.930 11.669 -55.210 1.00 78.69 180 MET A N 1
ATOM 1439 C CA . MET A 1 180 ? 7.797 11.321 -54.351 1.00 78.69 180 MET A CA 1
ATOM 1440 C C . MET A 1 180 ? 7.186 9.959 -54.707 1.00 78.69 180 MET A C 1
ATOM 1442 O O . MET A 1 180 ? 6.804 9.203 -53.807 1.00 78.69 180 MET A O 1
ATOM 1446 N N . GLU A 1 181 ? 7.126 9.599 -55.990 1.00 77.50 181 GLU A N 1
ATOM 1447 C CA . GLU A 1 181 ? 6.691 8.270 -56.441 1.00 77.50 181 GLU A CA 1
ATOM 1448 C C . GLU A 1 181 ? 7.657 7.171 -55.962 1.00 77.50 181 GLU A C 1
ATOM 1450 O O . GLU A 1 181 ? 7.231 6.175 -55.366 1.00 77.50 181 GLU A O 1
ATOM 1455 N N . MET A 1 182 ? 8.965 7.402 -56.111 1.00 75.69 182 MET A N 1
ATOM 1456 C CA . MET A 1 182 ? 10.022 6.527 -55.597 1.00 75.69 182 MET A CA 1
ATOM 1457 C C . MET A 1 182 ? 9.896 6.332 -54.076 1.00 75.69 182 MET A C 1
ATOM 1459 O O . MET A 1 182 ? 9.871 5.209 -53.573 1.00 75.69 182 MET A O 1
ATOM 1463 N N . ILE A 1 183 ? 9.738 7.421 -53.329 1.00 74.25 183 ILE A N 1
ATOM 1464 C CA . ILE A 1 183 ? 9.550 7.417 -51.874 1.00 74.25 183 ILE A CA 1
ATOM 1465 C C . ILE A 1 183 ? 8.278 6.669 -51.453 1.00 74.25 183 ILE A C 1
ATOM 1467 O O . ILE A 1 183 ? 8.259 5.972 -50.434 1.00 74.25 183 ILE A O 1
ATOM 1471 N N . THR A 1 184 ? 7.200 6.788 -52.227 1.00 74.38 184 THR A N 1
ATOM 1472 C CA . THR A 1 184 ? 5.943 6.082 -51.945 1.00 74.38 184 THR A CA 1
ATOM 1473 C C . THR A 1 184 ? 6.141 4.566 -52.003 1.00 74.38 184 THR A C 1
ATOM 1475 O O . THR A 1 184 ? 5.565 3.835 -51.195 1.00 74.38 184 THR A O 1
ATOM 1478 N N . CYS A 1 185 ? 7.029 4.083 -52.875 1.00 70.88 185 CYS A N 1
ATOM 1479 C CA . CYS A 1 185 ? 7.393 2.668 -52.935 1.00 70.88 185 CYS A CA 1
ATOM 1480 C C . CYS A 1 185 ? 8.100 2.194 -51.652 1.00 70.88 185 CYS A C 1
ATOM 1482 O O . CYS A 1 185 ? 7.847 1.074 -51.202 1.00 70.88 185 CYS A O 1
ATOM 1484 N N . ILE A 1 186 ? 8.890 3.061 -51.003 1.00 67.12 186 ILE A N 1
ATOM 1485 C CA . ILE A 1 186 ? 9.505 2.777 -49.694 1.00 67.12 186 ILE A CA 1
ATOM 1486 C C . ILE A 1 186 ? 8.440 2.638 -48.606 1.00 67.12 186 ILE A C 1
ATOM 1488 O O . ILE A 1 186 ? 8.451 1.680 -47.830 1.00 67.12 186 ILE A O 1
ATOM 1492 N N . LYS A 1 187 ? 7.462 3.553 -48.585 1.00 64.88 187 LYS A N 1
ATOM 1493 C CA . LYS A 1 187 ? 6.342 3.526 -47.626 1.00 64.88 187 LYS A CA 1
ATOM 1494 C C . LYS A 1 187 ? 5.466 2.266 -47.774 1.00 64.88 187 LYS A C 1
ATOM 1496 O O . LYS A 1 187 ? 4.868 1.834 -46.792 1.00 64.88 187 LYS A O 1
ATOM 1501 N N . ASN A 1 188 ? 5.451 1.638 -48.953 1.00 62.88 188 ASN A N 1
ATOM 1502 C CA . ASN A 1 188 ? 4.697 0.413 -49.251 1.00 62.88 188 ASN A CA 1
ATOM 1503 C C . ASN A 1 188 ? 5.441 -0.904 -48.929 1.00 62.88 188 ASN A C 1
ATOM 1505 O O . ASN A 1 188 ? 4.947 -1.977 -49.274 1.00 62.88 188 ASN A O 1
ATOM 1509 N N . GLY A 1 189 ? 6.589 -0.852 -48.241 1.00 59.03 189 GLY A N 1
ATOM 1510 C CA . GLY A 1 189 ? 7.287 -2.038 -47.722 1.00 59.03 189 GLY A CA 1
ATOM 1511 C C . GLY A 1 189 ? 8.540 -2.461 -48.495 1.00 59.03 189 GLY A C 1
ATOM 1512 O O . GLY A 1 189 ? 9.128 -3.494 -48.169 1.00 59.03 189 GLY A O 1
ATOM 1513 N N . HIS A 1 190 ? 8.982 -1.676 -49.483 1.00 61.75 190 HIS A N 1
ATOM 1514 C CA . HIS A 1 190 ? 10.271 -1.875 -50.149 1.00 61.75 190 HIS A CA 1
ATOM 1515 C C . HIS A 1 190 ? 11.365 -1.064 -49.445 1.00 61.75 190 HIS A C 1
ATOM 1517 O O . HIS A 1 190 ? 11.456 0.145 -49.597 1.00 61.75 190 HIS A O 1
ATOM 1523 N N . ASN A 1 191 ? 12.229 -1.721 -48.675 1.00 61.88 1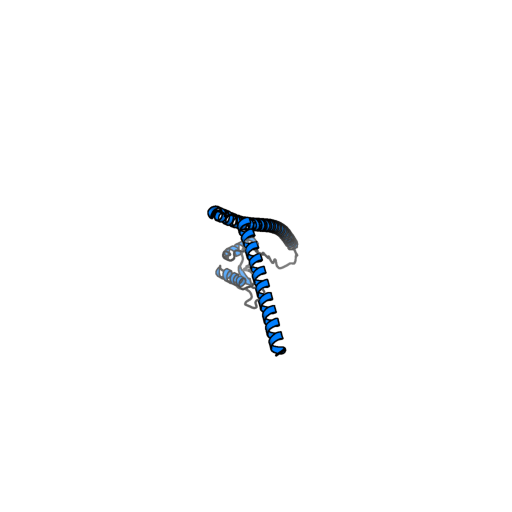91 ASN A N 1
ATOM 1524 C CA . ASN A 1 191 ? 13.206 -1.010 -47.835 1.00 61.88 191 ASN A CA 1
ATOM 1525 C C . ASN A 1 191 ? 14.456 -0.515 -48.589 1.00 61.88 191 ASN A C 1
ATOM 1527 O O . ASN A 1 191 ? 15.300 0.144 -47.988 1.00 61.88 191 ASN A O 1
ATOM 1531 N N . VAL A 1 192 ? 14.606 -0.869 -49.869 1.00 63.53 192 VAL A N 1
ATOM 1532 C CA . VAL A 1 192 ? 15.788 -0.563 -50.687 1.00 63.53 192 VAL A CA 1
ATOM 1533 C C . VAL A 1 192 ? 15.338 -0.159 -52.086 1.00 63.53 192 VAL A C 1
ATOM 1535 O O . VAL A 1 192 ? 14.476 -0.818 -52.669 1.00 63.53 192 VAL A O 1
ATOM 1538 N N . ILE A 1 193 ? 15.929 0.912 -52.613 1.00 68.94 193 ILE A N 1
ATOM 1539 C CA . ILE A 1 193 ? 15.747 1.383 -53.987 1.00 68.94 193 ILE A CA 1
ATOM 1540 C C . ILE A 1 193 ? 17.126 1.633 -54.584 1.00 68.94 193 ILE A C 1
ATOM 1542 O O . ILE A 1 193 ? 17.944 2.314 -53.967 1.00 68.94 193 ILE A O 1
ATOM 1546 N N . ASP A 1 194 ? 17.348 1.115 -55.789 1.00 70.56 194 ASP A N 1
ATOM 1547 C CA . ASP A 1 194 ? 18.573 1.354 -56.544 1.00 70.56 194 ASP A CA 1
ATOM 1548 C C . ASP A 1 194 ? 18.348 2.537 -57.486 1.00 70.56 194 ASP A C 1
ATOM 1550 O O . ASP A 1 194 ? 17.433 2.510 -58.315 1.00 70.56 194 ASP A O 1
ATOM 1554 N N . VAL A 1 195 ? 19.174 3.575 -57.359 1.00 72.62 195 VAL A N 1
ATOM 1555 C CA . VAL A 1 195 ? 19.181 4.727 -58.267 1.00 72.62 195 VAL A CA 1
ATOM 1556 C C . VAL A 1 195 ? 20.387 4.608 -59.192 1.00 72.62 195 VAL A C 1
ATOM 1558 O O . VAL A 1 195 ? 21.521 4.469 -58.739 1.00 72.62 195 VAL A O 1
ATOM 1561 N N . TYR A 1 196 ? 20.131 4.659 -60.492 1.00 70.94 196 TYR A N 1
ATOM 1562 C CA . TYR A 1 196 ? 21.124 4.602 -61.551 1.00 70.94 196 TYR A CA 1
ATOM 1563 C C . TYR A 1 196 ? 21.291 5.985 -62.169 1.00 70.94 196 TYR A C 1
ATOM 1565 O O . TYR A 1 196 ? 20.316 6.631 -62.564 1.00 70.94 196 TYR A O 1
ATOM 1573 N N . VAL A 1 197 ? 22.544 6.410 -62.270 1.00 68.88 197 VAL A N 1
ATOM 1574 C CA . VAL A 1 197 ? 22.947 7.624 -62.972 1.00 68.88 197 VAL A CA 1
ATOM 1575 C C . VAL A 1 197 ? 23.421 7.202 -64.355 1.00 68.88 197 VAL A C 1
ATOM 1577 O O . VAL A 1 197 ? 24.329 6.381 -64.466 1.00 68.88 197 VAL A O 1
ATOM 1580 N N . ASP A 1 198 ? 22.777 7.719 -65.398 1.00 72.69 198 ASP A N 1
ATOM 1581 C CA . ASP A 1 198 ? 23.235 7.515 -66.770 1.00 72.69 198 ASP A CA 1
ATOM 1582 C C . ASP A 1 198 ? 24.344 8.529 -67.083 1.00 72.69 198 ASP A C 1
ATOM 1584 O O . ASP A 1 198 ? 24.134 9.744 -66.990 1.00 72.69 198 ASP A O 1
ATOM 1588 N N . ASP A 1 199 ? 25.532 8.040 -67.430 1.00 59.62 199 ASP A N 1
ATOM 1589 C CA . ASP A 1 199 ? 26.629 8.879 -67.899 1.00 59.62 199 ASP A CA 1
ATOM 1590 C C . ASP A 1 199 ? 26.328 9.288 -69.344 1.00 59.62 199 ASP A C 1
ATOM 1592 O O . ASP A 1 199 ? 26.574 8.531 -70.283 1.00 59.62 199 ASP A O 1
ATOM 1596 N N . CYS A 1 200 ? 25.791 10.493 -69.550 1.00 49.97 200 CYS A N 1
ATOM 1597 C CA . CYS A 1 200 ? 25.646 11.055 -70.892 1.00 49.97 200 CYS A CA 1
ATOM 1598 C C . CYS A 1 200 ? 27.028 11.205 -71.552 1.00 49.97 200 CYS A C 1
ATOM 1600 O O . CYS A 1 200 ? 27.705 12.220 -71.385 1.00 49.97 200 CYS A O 1
ATOM 1602 N N . VAL A 1 201 ? 27.426 10.222 -72.359 1.00 49.44 201 VAL A N 1
ATOM 1603 C CA . VAL A 1 201 ? 28.363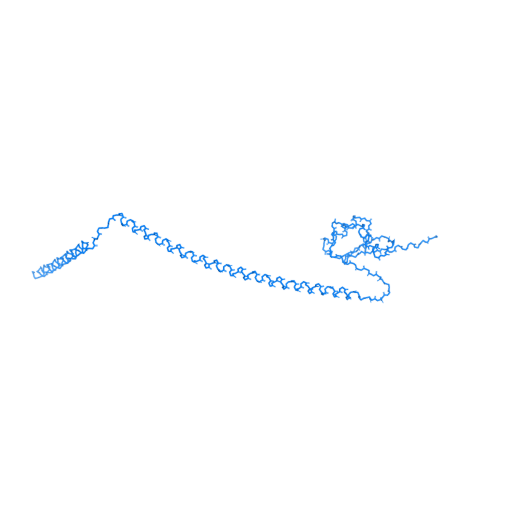 10.426 -73.463 1.00 49.44 201 VAL A CA 1
ATOM 1604 C C . VAL A 1 201 ? 27.519 10.621 -74.715 1.00 49.44 201 VAL A C 1
ATOM 1606 O O . VAL A 1 201 ? 27.191 9.665 -75.413 1.00 49.44 201 VAL A O 1
ATOM 1609 N N . ASP A 1 202 ? 27.158 11.868 -75.011 1.00 41.62 202 ASP A N 1
ATOM 1610 C CA . ASP A 1 202 ? 26.765 12.208 -76.376 1.00 41.62 202 ASP A CA 1
ATOM 1611 C C . ASP A 1 202 ? 28.029 12.132 -77.249 1.00 41.62 202 ASP A C 1
ATOM 1613 O O . ASP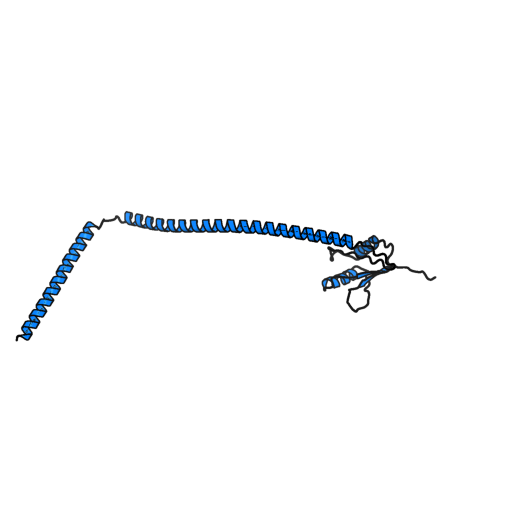 A 1 202 ? 28.756 13.115 -77.424 1.00 41.62 202 ASP A O 1
ATOM 1617 N N . GLU A 1 203 ? 28.310 10.955 -77.814 1.00 42.62 203 GLU A N 1
ATOM 1618 C CA . GLU A 1 203 ? 29.032 10.892 -79.081 1.00 42.62 203 GLU A CA 1
ATOM 1619 C C . GLU A 1 203 ? 28.160 11.605 -80.119 1.00 42.62 203 GLU A C 1
ATOM 1621 O O . GLU A 1 203 ? 27.211 11.045 -80.672 1.00 42.62 203 GLU A O 1
ATOM 1626 N N . LYS A 1 204 ? 28.464 12.883 -80.366 1.00 37.88 204 LYS A N 1
ATOM 1627 C CA . LYS A 1 204 ? 27.988 13.582 -81.557 1.00 37.88 204 LYS A CA 1
ATOM 1628 C C . LYS A 1 204 ? 28.487 12.826 -82.789 1.00 37.88 204 LYS A C 1
ATOM 1630 O O . LYS A 1 204 ? 29.625 13.012 -83.209 1.00 37.88 204 LYS A O 1
ATOM 1635 N N . ASN A 1 205 ? 27.622 12.001 -83.365 1.00 38.41 205 ASN A N 1
ATOM 1636 C CA . ASN A 1 205 ? 27.677 11.676 -84.782 1.00 38.41 205 ASN A CA 1
ATOM 1637 C C . ASN A 1 205 ? 27.109 12.872 -85.554 1.00 38.41 205 ASN A C 1
ATOM 1639 O O . ASN A 1 205 ? 25.891 13.019 -85.634 1.00 38.41 205 ASN A O 1
ATOM 1643 N N . ASP A 1 206 ? 28.006 13.766 -85.978 1.00 32.66 206 ASP A N 1
ATOM 1644 C CA . ASP A 1 206 ? 28.069 14.403 -87.310 1.00 32.66 206 ASP A CA 1
ATOM 1645 C C . ASP A 1 206 ? 29.200 15.450 -87.359 1.00 32.66 206 ASP A C 1
ATOM 1647 O O . ASP A 1 206 ? 29.206 16.390 -86.525 1.00 32.66 206 ASP A O 1
#

InterPro domains:
  IPR058594 PB1-like domain, plants [PF26130] (122-198)

pLDDT: mean 77.8, std 17.16, range [32.66, 98.38]

Secondary structure (DSSP, 8-state):
-HHHHHHHHHHHHHHHHHHHHHHHHHHHHHHHHHHHHHH-----HHHHHHHHHHHHHHHHHHHHHHHHHHHHHHHHHHHHHHHHHHHHHHHHHHHHHHHHHHHHHHHHHHHHHH------SS--------TT--TTT--HHHHHHHHHHTT-SS---EEEE-TT--SSS-EEE-SHHHHHHHHHHHHTT----EEEE---------